Protein 3NOL (pdb70)

Foldseek 3Di:
DQWEKEKDFPDKAFAALQWFFQEWADDPQWIWTWTDGPQWIKIFTAHGRHRDTPAMDTDPSVWHWGYWEDDDQWIKTFTAAPQKIWIAGNPRRHTDDMGGHPDGFGAWYDDPAFIWTDGQWQKIFTAGVPNRYGPDIAGADEPRHGQGQWHHWYDDPQWIWTDRPPFQKIFTARPVHNYTRHIYHRPPVLVVQPDADPPGHDWHYWYADPVVGWIWTARGSRRIITTIDIDTDD

InterPro domains:
  IPR007788 Glutaminyl-peptide cyclotransferase [PF05096] (30-275)
  IPR007788 Glutaminyl-peptide cyclotransferase [PTHR31270] (22-277)
  IPR011044 Quinoprotein amine dehydrogenase, beta chain-like [SSF50969] (51-276)
  IPR015943 WD40/YVTN repeat-like-containing domain superfamily [G3DSA:2.130.10.10] (56-264)

Sequence (234 aa):
SIPIYDYQIVHSYPHDTKAFTEGFFYRNNGYFYESTTGLNGRSSIRKVDIESGKTLQQIELGKRYFGEGISDWKDKIVGLTWKNGLGFVWNIRNLRQVRSFNYDGEGWGLTHNDDQYLIMSDGTPVLRFLDPESLTPVRTITVTAHGEELPELNELEWVDGEIFANVWQTNKIVRIDPETGKVTGIIDLNGILAEAGPLPSPIDVLNGIAWDKEHHRLFVTGKLWPKVFEITLTQRV

Organism: Zymomonas mobilis subsp. mobilis (strain ATCC 10988 / DSM 424 / LMG 404 / NCIMB 8938 / NRRL B-806 / ZM1) (NCBI:txid555217)

Nearest PDB structures (foldseek):
  3nom-assembly2_B  TM=1.001E+00  e=1.064E-43  Zymomonas mobilis subsp. mobilis ATCC 10988
  3mbr-assembly1_X  TM=9.383E-01  e=1.437E-30  Xanthomonas campestris pv. campestris
  2faw-assembly2_B  TM=9.434E-01  e=1.453E-26  Carica papaya
  3nok-assembly2_B  TM=9.439E-01  e=4.317E-24  Myxococcus xanthus
  6l8a-assembly1_C  TM=4.677E-01  e=1.321E-06  Acidithiobacillus ferrooxidans

B-factor: mean 11.94, std 6.05, range [4.24, 44.8]

Secondary structure (DSSP, 8-state):
---EEEEEEEEEEE--TT-EEEEEEEETTEEEEEEEETTEEEEEEE-TTT--EEEEEE--TT--EEEEEEETTEEEEEESSSSEEEEEETTT--EEEEEE-SS----EEE-SS-EEE--SSSEEEEEPTTT-SEEEEEE-EETTEE---EEEEEEETTEEEEEETTSSEEEEE-TTT-BEEEEEE-TTGGGGS-SPPSS---EEEEEEETTTTEEEEEETT-SEEEEEEEEE--

Radius of gyration: 16.36 Å; Cα contacts (8 Å, |Δi|>4): 676; chains: 1; bounding box: 46×37×40 Å

Structure (mmCIF, N/CA/C/O backbone):
data_3NOL
#
_entry.id   3NOL
#
_cell.length_a   61.423
_cell.length_b   61.423
_cell.length_c   98.800
_cell.angle_alpha   90.000
_cell.angle_beta   90.000
_cell.angle_gamma   120.000
#
_symmetry.space_group_name_H-M   'P 31 2 1'
#
loop_
_entity.id
_entity.type
_entity.pdbx_description
1 polymer 'Glutamine cyclotransferase'
2 non-polymer 'CALCIUM ION'
3 non-polymer GLYCEROL
4 non-polymer 'SULFATE ION'
5 water water
#
loop_
_atom_site.group_PDB
_atom_site.id
_atom_site.type_symbol
_atom_site.label_atom_id
_atom_site.label_alt_id
_atom_site.label_comp_id
_atom_site.label_asym_id
_atom_site.label_entity_id
_atom_site.label_seq_id
_atom_site.pdbx_PDB_ins_code
_atom_site.Cartn_x
_atom_site.Cartn_y
_atom_site.Cartn_z
_atom_site.occupancy
_atom_site.B_iso_or_equiv
_atom_site.auth_seq_id
_atom_site.auth_comp_id
_atom_site.auth_asym_id
_atom_site.auth_atom_id
_atom_site.pdbx_PDB_model_num
ATOM 1 N N . SER A 1 25 ? 2.725 -0.327 18.105 1.00 24.95 25 SER A N 1
ATOM 2 C CA . SER A 1 25 ? 3.657 0.765 18.505 1.00 24.37 25 SER A CA 1
ATOM 3 C C . SER A 1 25 ? 4.930 0.821 17.650 1.00 22.73 25 SER A C 1
ATOM 4 O O . SER A 1 25 ? 5.481 1.914 17.452 1.00 23.43 25 SER A O 1
ATOM 7 N N . ILE A 1 26 ? 5.407 -0.334 17.171 1.00 20.11 26 ILE A N 1
ATOM 8 C CA . ILE A 1 26 ? 6.630 -0.371 16.352 1.00 16.89 26 ILE A CA 1
ATOM 9 C C . ILE A 1 26 ? 6.307 0.168 14.959 1.00 15.46 26 ILE A C 1
ATOM 10 O O . ILE A 1 26 ? 5.540 -0.467 14.216 1.00 14.56 26 ILE A O 1
ATOM 15 N N . PRO A 1 27 ? 6.893 1.332 14.595 1.00 14.81 27 PRO A N 1
ATOM 16 C CA . PRO A 1 27 ? 6.594 1.867 13.255 1.00 13.75 27 PRO A CA 1
ATOM 17 C C . PRO A 1 27 ? 7.070 0.956 12.128 1.00 13.31 27 PRO A C 1
ATOM 18 O O . PRO A 1 27 ? 8.116 0.311 12.241 1.00 11.28 27 PRO A O 1
ATOM 22 N N . ILE A 1 28 ? 6.284 0.923 11.056 1.00 12.36 28 ILE A N 1
ATOM 23 C CA . ILE A 1 28 ? 6.579 0.144 9.869 1.00 12.43 28 ILE A CA 1
ATOM 24 C C . ILE A 1 28 ? 7.012 1.153 8.799 1.00 12.10 28 ILE A C 1
ATOM 25 O O . ILE A 1 28 ? 6.409 2.232 8.679 1.00 11.51 28 ILE A O 1
ATOM 30 N N . TYR A 1 29 ? 8.041 0.793 8.032 1.00 10.90 29 TYR A N 1
ATOM 31 C CA . TYR A 1 29 ? 8.558 1.648 6.956 1.00 10.77 29 TYR A CA 1
ATOM 32 C C . TYR A 1 29 ? 8.335 0.981 5.609 1.00 10.97 29 TYR A C 1
ATOM 33 O O . TYR A 1 29 ? 8.663 -0.192 5.432 1.00 10.60 29 TYR A O 1
ATOM 42 N N . ASP A 1 30 ? 7.746 1.739 4.682 1.00 11.36 30 ASP A N 1
ATOM 43 C CA . ASP A 1 30 ? 7.634 1.323 3.303 1.00 12.02 30 ASP A CA 1
ATOM 44 C C . ASP A 1 30 ? 8.816 1.854 2.511 1.00 11.36 30 ASP A C 1
ATOM 45 O O . ASP A 1 30 ? 9.448 2.820 2.907 1.00 11.82 30 ASP A O 1
ATOM 50 N N . TYR A 1 31 ? 9.120 1.190 1.408 1.00 11.18 31 TYR A N 1
ATOM 51 C CA . TYR A 1 31 ? 10.262 1.572 0.599 1.00 11.26 31 TYR A CA 1
ATOM 52 C C . TYR A 1 31 ? 9.811 2.329 -0.667 1.00 11.18 31 TYR A C 1
ATOM 53 O O . TYR A 1 31 ? 8.665 2.158 -1.144 1.00 11.22 31 TYR A O 1
ATOM 62 N N . GLN A 1 32 ? 10.744 3.117 -1.211 1.00 10.67 32 GLN A N 1
ATOM 63 C CA . GLN A 1 32 ? 10.686 3.654 -2.574 1.00 10.91 32 GLN A CA 1
ATOM 64 C C . GLN A 1 32 ? 12.017 3.323 -3.260 1.00 10.38 32 GLN A C 1
ATOM 65 O O . GLN A 1 32 ? 13.098 3.600 -2.701 1.00 10.68 32 GLN A O 1
ATOM 71 N N . ILE A 1 33 ? 11.935 2.703 -4.430 1.00 9.99 33 ILE A N 1
ATOM 72 C CA . ILE A 1 33 ? 13.137 2.382 -5.214 1.00 10.09 33 ILE A CA 1
ATOM 73 C C . ILE A 1 33 ? 13.653 3.638 -5.895 1.00 10.02 33 ILE A C 1
ATOM 74 O O . ILE A 1 33 ? 12.919 4.274 -6.672 1.00 10.97 33 ILE A O 1
ATOM 79 N N . VAL A 1 34 ? 14.899 3.995 -5.599 1.00 9.53 34 VAL A N 1
ATOM 80 C CA . VAL A 1 34 ? 15.574 5.133 -6.242 1.00 10.23 34 VAL A CA 1
ATOM 81 C C . VAL A 1 34 ? 16.252 4.700 -7.548 1.00 10.55 34 VAL A C 1
ATOM 82 O O . VAL A 1 34 ? 16.127 5.377 -8.590 1.00 11.46 34 VAL A O 1
ATOM 86 N N . HIS A 1 35 ? 16.985 3.586 -7.466 1.00 10.18 35 HIS A N 1
ATOM 87 C CA . HIS A 1 35 ? 17.622 2.918 -8.599 1.00 11.11 35 HIS A CA 1
ATOM 88 C C . HIS A 1 35 ? 17.624 1.411 -8.370 1.00 10.86 35 HIS A C 1
ATOM 89 O O . HIS A 1 35 ? 17.607 0.956 -7.218 1.00 10.12 35 HIS A O 1
ATOM 96 N N . SER A 1 36 ? 17.647 0.650 -9.467 1.00 10.94 36 SER A N 1
ATOM 97 C CA . SER A 1 36 ? 17.906 -0.791 -9.422 1.00 11.87 36 SER A CA 1
ATOM 98 C C . SER A 1 36 ? 19.196 -1.020 -10.185 1.00 11.76 36 SER A C 1
ATOM 99 O O . SER A 1 36 ? 19.371 -0.479 -11.286 1.00 12.56 36 SER A O 1
ATOM 102 N N . TYR A 1 37 ? 20.095 -1.803 -9.599 1.00 9.71 37 TYR A N 1
ATOM 103 C CA . TYR A 1 37 ? 21.362 -2.157 -10.226 1.00 9.29 37 TYR A CA 1
ATOM 104 C C . TYR A 1 37 ? 21.436 -3.669 -10.430 1.00 8.81 37 TYR A C 1
ATOM 105 O O . TYR A 1 37 ? 20.848 -4.413 -9.650 1.00 7.58 37 TYR A O 1
ATOM 114 N N . PRO A 1 38 ? 22.138 -4.131 -11.485 1.00 8.84 38 PRO A N 1
ATOM 115 C CA . PRO A 1 38 ? 22.208 -5.577 -11.711 1.00 8.70 38 PRO A CA 1
ATOM 116 C C . PRO A 1 38 ? 22.861 -6.329 -10.541 1.00 8.66 38 PRO A C 1
ATOM 117 O O . PRO A 1 38 ? 23.878 -5.872 -9.977 1.00 8.11 38 PRO A O 1
ATOM 121 N N . HIS A 1 39 ? 22.264 -7.458 -10.164 1.00 8.45 39 HIS A N 1
ATOM 122 C CA . HIS A 1 39 ? 22.906 -8.387 -9.223 1.00 7.48 39 HIS A CA 1
ATOM 123 C C . HIS A 1 39 ? 22.999 -9.774 -9.854 1.00 8.37 39 HIS A C 1
ATOM 124 O O . HIS A 1 39 ? 22.146 -10.170 -10.674 1.00 7.13 39 HIS A O 1
ATOM 131 N N . ASP A 1 40 ? 24.062 -10.485 -9.497 1.00 8.59 40 ASP A N 1
ATOM 132 C CA . ASP A 1 40 ? 24.360 -11.808 -10.052 1.00 8.31 40 ASP A CA 1
ATOM 133 C C . ASP A 1 40 ? 23.281 -12.796 -9.590 1.00 8.56 40 ASP A C 1
ATOM 134 O O . ASP A 1 40 ? 23.118 -13.045 -8.388 1.00 7.87 40 ASP A O 1
ATOM 139 N N . THR A 1 41 ? 22.551 -13.369 -10.549 1.00 8.04 41 THR A N 1
ATOM 140 C CA . THR A 1 41 ? 21.446 -14.289 -10.200 1.00 8.33 41 THR A CA 1
ATOM 141 C C . THR A 1 41 ? 21.938 -15.662 -9.748 1.00 8.98 41 THR A C 1
ATOM 142 O O . THR A 1 41 ? 21.137 -16.511 -9.366 1.00 9.44 41 THR A O 1
ATOM 146 N N . LYS A 1 42 ? 23.250 -15.884 -9.790 1.00 9.50 42 LYS A N 1
ATOM 147 C CA . LYS A 1 42 ? 23.839 -17.102 -9.261 1.00 10.71 42 LYS A CA 1
ATOM 148 C C . LYS A 1 42 ? 24.488 -16.879 -7.883 1.00 10.47 42 LYS A C 1
ATOM 149 O O . LYS A 1 42 ? 25.036 -17.808 -7.284 1.00 11.67 42 LYS A O 1
ATOM 155 N N . ALA A 1 43 ? 24.402 -15.649 -7.375 1.00 9.18 43 ALA A N 1
ATOM 156 C CA . ALA A 1 43 ? 25.098 -15.265 -6.153 1.00 8.72 43 ALA A CA 1
ATOM 157 C C . ALA A 1 43 ? 24.193 -15.427 -4.940 1.00 8.13 43 ALA A C 1
ATOM 158 O O . ALA A 1 43 ? 23.266 -14.611 -4.740 1.00 8.17 43 ALA A O 1
ATOM 160 N N . PHE A 1 44 ? 24.502 -16.437 -4.123 1.00 7.30 44 PHE A N 1
ATOM 161 C CA . PHE A 1 44 ? 23.848 -16.620 -2.812 1.00 7.40 44 PHE A CA 1
ATOM 162 C C . PHE A 1 44 ? 24.450 -15.664 -1.781 1.00 7.40 44 PHE A C 1
ATOM 163 O O . PHE A 1 44 ? 25.392 -16.019 -1.053 1.00 7.73 44 PHE A O 1
ATOM 171 N N . THR A 1 45 ? 23.927 -14.451 -1.735 1.00 6.95 45 THR A N 1
ATOM 172 C CA . THR A 1 45 ? 24.486 -13.415 -0.869 1.00 7.13 45 THR A CA 1
ATOM 173 C C . THR A 1 45 ? 24.474 -13.802 0.613 1.00 6.97 45 THR A C 1
ATOM 174 O O . THR A 1 45 ? 23.393 -14.099 1.164 1.00 6.89 45 THR A O 1
ATOM 178 N N . GLU A 1 46 ? 25.657 -13.805 1.255 1.00 6.07 46 GLU A N 1
ATOM 179 C CA . GLU A 1 46 ? 25.776 -14.098 2.703 1.00 6.93 46 GLU A CA 1
ATOM 180 C C . GLU A 1 46 ? 26.415 -12.962 3.546 1.00 6.47 46 GLU A C 1
ATOM 181 O O . GLU A 1 46 ? 26.451 -13.016 4.791 1.00 6.87 46 GLU A O 1
ATOM 187 N N . GLY A 1 47 ? 26.937 -11.961 2.850 1.00 6.09 47 GLY A N 1
ATOM 188 C CA . GLY A 1 47 ? 27.592 -10.814 3.481 1.00 5.74 47 GLY A CA 1
ATOM 189 C C . GLY A 1 47 ? 27.661 -9.733 2.423 1.00 6.21 47 GLY A C 1
ATOM 190 O O . GLY A 1 47 ? 27.837 -10.031 1.232 1.00 6.42 47 GLY A O 1
ATOM 191 N N . PHE A 1 48 ? 27.445 -8.490 2.831 1.00 5.91 48 PHE A N 1
ATOM 192 C CA . PHE A 1 48 ? 27.283 -7.412 1.848 1.00 5.25 48 PHE A CA 1
ATOM 193 C C . PHE A 1 48 ? 27.513 -6.077 2.520 1.00 6.00 48 PHE A C 1
ATOM 194 O O . PHE A 1 48 ? 26.877 -5.757 3.510 1.00 4.47 48 PHE A O 1
ATOM 202 N N . PHE A 1 49 ? 28.457 -5.303 2.004 1.00 5.43 49 PHE A N 1
ATOM 203 C CA . PHE A 1 49 ? 28.631 -3.945 2.518 1.00 5.84 49 PHE A CA 1
ATOM 204 C C . PHE A 1 49 ? 29.143 -3.025 1.414 1.00 6.58 49 PHE A C 1
ATOM 205 O O . PHE A 1 49 ? 29.584 -3.496 0.364 1.00 6.33 49 PHE A O 1
ATOM 213 N N . TYR A 1 50 ? 29.070 -1.725 1.680 1.00 5.68 50 TYR A N 1
ATOM 214 C CA . TYR A 1 50 ? 29.568 -0.715 0.773 1.00 6.81 50 TYR A CA 1
ATOM 215 C C . TYR A 1 50 ? 30.823 -0.108 1.385 1.00 6.67 50 TYR A C 1
ATOM 216 O O . TYR A 1 50 ? 30.881 0.199 2.582 1.00 6.98 50 TYR A O 1
ATOM 225 N N . ARG A 1 51 ? 31.855 0.049 0.574 1.00 7.34 51 ARG A N 1
ATOM 226 C CA . ARG A 1 51 ? 33.070 0.718 1.046 1.00 9.18 51 ARG A CA 1
ATOM 227 C C . ARG A 1 51 ? 33.795 1.296 -0.139 1.00 9.21 51 ARG A C 1
ATOM 228 O O . ARG A 1 51 ? 33.867 0.648 -1.207 1.00 8.74 51 ARG A O 1
ATOM 236 N N A ASN A 1 52 ? 34.316 2.514 0.048 0.50 9.49 52 ASN A N 1
ATOM 237 N N B ASN A 1 52 ? 34.305 2.525 0.018 0.50 9.54 52 ASN A N 1
ATOM 238 C CA A ASN A 1 52 ? 35.127 3.201 -0.962 0.50 9.54 52 ASN A CA 1
ATOM 239 C CA B ASN A 1 52 ? 35.172 3.157 -0.994 0.50 9.59 52 ASN A CA 1
ATOM 240 C C A ASN A 1 52 ? 34.514 3.172 -2.372 0.50 9.41 52 ASN A C 1
ATOM 241 C C B ASN A 1 52 ? 34.527 3.274 -2.389 0.50 9.52 52 ASN A C 1
ATOM 242 O O A ASN A 1 52 ? 35.206 2.931 -3.376 0.50 9.24 52 ASN A O 1
ATOM 243 O O B ASN A 1 52 ? 35.220 3.242 -3.418 0.50 9.34 52 ASN A O 1
ATOM 252 N N . GLY A 1 53 ? 33.203 3.411 -2.424 1.00 8.90 53 GLY A N 1
ATOM 253 C CA . GLY A 1 53 ? 32.486 3.511 -3.690 1.00 9.14 53 GLY A CA 1
ATOM 254 C C . GLY A 1 53 ? 32.056 2.202 -4.325 1.00 9.09 53 GLY A C 1
ATOM 255 O O . GLY A 1 53 ? 31.368 2.217 -5.356 1.00 9.98 53 GLY A O 1
ATOM 256 N N . TYR A 1 54 ? 32.424 1.078 -3.705 1.00 8.47 54 TYR A N 1
ATOM 257 C CA . TYR A 1 54 ? 32.112 -0.247 -4.243 1.00 8.01 54 TYR A CA 1
ATOM 258 C C . TYR A 1 54 ? 31.309 -1.120 -3.283 1.00 7.37 54 TYR A C 1
ATOM 259 O O . TYR A 1 54 ? 31.264 -0.844 -2.085 1.00 6.70 54 TYR A O 1
ATOM 268 N N . PHE A 1 55 ? 30.677 -2.166 -3.821 1.00 6.75 55 PHE A N 1
ATOM 269 C CA . PHE A 1 55 ? 30.119 -3.221 -2.972 1.00 6.24 55 PHE A CA 1
ATOM 270 C C . PHE A 1 55 ? 31.198 -4.260 -2.684 1.00 7.28 55 PHE A C 1
ATOM 271 O O . PHE A 1 55 ? 32.022 -4.583 -3.571 1.00 7.42 55 PHE A O 1
ATOM 279 N N . TYR A 1 56 ? 31.162 -4.815 -1.481 1.00 6.62 56 TYR A N 1
ATOM 280 C CA . TYR A 1 56 ? 31.921 -6.040 -1.177 1.00 6.81 56 TYR A CA 1
ATOM 281 C C . TYR A 1 56 ? 30.900 -7.095 -0.783 1.00 7.25 56 TYR A C 1
ATOM 282 O O . TYR A 1 56 ? 30.009 -6.828 0.026 1.00 6.61 56 TYR A O 1
ATOM 291 N N . GLU A 1 57 ? 31.011 -8.258 -1.401 1.00 6.46 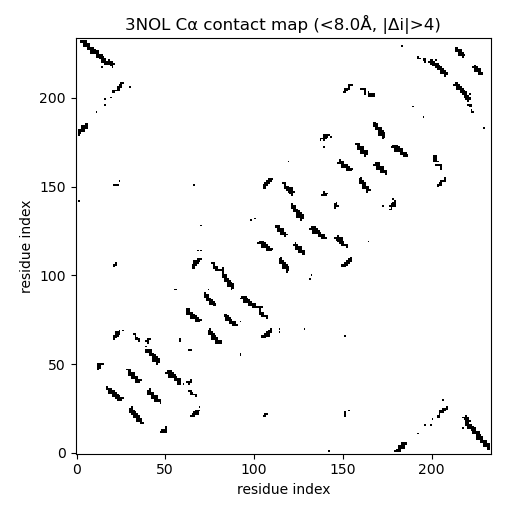57 GLU A N 1
ATOM 292 C CA . GLU A 1 57 ? 30.027 -9.308 -1.218 1.00 6.75 57 GLU A CA 1
ATOM 293 C C . GLU A 1 57 ? 30.690 -10.650 -0.940 1.00 6.77 57 GLU A C 1
ATOM 294 O O . GLU A 1 57 ? 31.674 -11.016 -1.594 1.00 7.54 57 GLU A O 1
ATOM 300 N N . SER A 1 58 ? 30.150 -11.342 0.061 1.00 6.85 58 SER A N 1
ATOM 301 C CA . SER A 1 58 ? 30.480 -12.721 0.355 1.00 6.85 58 SER A CA 1
ATOM 302 C C . SER A 1 58 ? 29.348 -13.527 -0.261 1.00 7.39 58 SER A C 1
ATOM 303 O O . SER A 1 58 ? 28.171 -13.339 0.108 1.00 7.44 58 SER A O 1
ATOM 306 N N A THR A 1 59 ? 29.709 -14.409 -1.195 0.50 7.66 59 THR A N 1
ATOM 307 N N B THR A 1 59 ? 29.667 -14.435 -1.164 0.50 7.36 59 THR A N 1
ATOM 308 C CA A THR A 1 59 ? 28.740 -15.180 -2.001 0.50 8.39 59 THR A CA 1
ATOM 309 C CA B THR A 1 59 ? 28.592 -15.155 -1.838 0.50 7.74 59 THR A CA 1
ATOM 310 C C A THR A 1 59 ? 29.016 -16.664 -1.999 0.50 8.83 59 THR A C 1
ATOM 311 C C B THR A 1 59 ? 28.938 -16.593 -2.139 0.50 8.31 59 THR A C 1
ATOM 312 O O A THR A 1 59 ? 30.175 -17.096 -2.079 0.50 8.89 59 THR A O 1
ATOM 313 O O B THR A 1 59 ? 30.067 -16.918 -2.531 0.50 7.86 59 THR A O 1
ATOM 320 N N . GLY A 1 60 ? 27.942 -17.443 -1.923 1.00 9.05 60 GLY A N 1
ATOM 321 C CA . GLY A 1 60 ? 28.013 -18.853 -2.234 1.00 10.70 60 GLY A CA 1
ATOM 322 C C . GLY A 1 60 ? 27.790 -18.868 -3.737 1.00 12.11 60 GLY A C 1
ATOM 323 O O . GLY A 1 60 ? 26.996 -18.054 -4.303 1.00 13.06 60 GLY A O 1
ATOM 324 N N . LEU A 1 61 ? 28.574 -19.700 -4.406 1.00 12.19 61 LEU A N 1
ATOM 325 C CA . LEU A 1 61 ? 28.504 -19.826 -5.854 1.00 12.24 61 LEU A CA 1
ATOM 326 C C . LEU A 1 61 ? 28.613 -21.298 -6.112 1.00 12.64 61 LEU A C 1
ATOM 327 O O . LEU A 1 61 ? 29.696 -21.879 -5.915 1.00 12.88 61 LEU A O 1
ATOM 332 N N . ASN A 1 62 ? 27.489 -21.915 -6.474 1.00 12.65 62 ASN A N 1
ATOM 333 C CA . ASN A 1 62 ? 27.476 -23.349 -6.862 1.00 13.38 62 ASN A CA 1
ATOM 334 C C . ASN A 1 62 ? 28.405 -24.269 -6.016 1.00 13.53 62 ASN A C 1
ATOM 335 O O . ASN A 1 62 ? 29.313 -24.959 -6.566 1.00 13.19 62 ASN A O 1
ATOM 340 N N . GLY A 1 63 ? 28.202 -24.251 -4.694 1.00 12.76 63 GLY A N 1
ATOM 341 C CA . GLY A 1 63 ? 28.904 -25.174 -3.762 1.00 14.21 63 GLY A CA 1
ATOM 342 C C . GLY A 1 63 ? 30.172 -24.658 -3.095 1.00 14.07 63 GLY A C 1
ATOM 343 O O . GLY A 1 63 ? 30.677 -25.273 -2.142 1.00 15.32 63 GLY A O 1
ATOM 344 N N . ARG A 1 64 ? 30.703 -23.540 -3.601 1.00 12.69 64 ARG A N 1
ATOM 345 C CA . ARG A 1 64 ? 31.947 -22.951 -3.086 1.00 12.28 64 ARG A CA 1
ATOM 346 C C . ARG A 1 64 ? 31.651 -21.517 -2.679 1.00 11.47 64 ARG A C 1
ATOM 347 O O . ARG A 1 64 ? 30.564 -21.011 -2.957 1.00 12.40 64 ARG A O 1
ATOM 355 N N . SER A 1 65 ? 32.593 -20.874 -2.006 1.00 11.18 65 SER A N 1
ATOM 356 C CA . SER A 1 65 ? 32.343 -19.537 -1.462 1.00 10.84 65 SER A CA 1
ATOM 357 C C . SER A 1 65 ? 33.437 -18.537 -1.880 1.00 9.79 65 SER A C 1
ATOM 358 O O . SER A 1 65 ? 34.632 -18.876 -1.934 1.00 9.17 65 SER A O 1
ATOM 361 N N . SER A 1 66 ? 33.014 -17.315 -2.187 1.00 9.30 66 SER A N 1
ATOM 362 C CA . SER A 1 66 ? 33.933 -16.276 -2.650 1.00 8.59 66 SER A CA 1
ATOM 363 C C . SER A 1 66 ? 33.676 -14.928 -1.965 1.00 8.80 66 SER A C 1
ATOM 364 O O . SER A 1 66 ? 32.558 -14.656 -1.514 1.00 7.64 66 SER A O 1
ATOM 367 N N . ILE A 1 67 ? 34.719 -14.091 -1.931 1.00 8.28 67 ILE A N 1
ATOM 368 C CA . ILE A 1 67 ? 34.584 -12.695 -1.512 1.00 8.46 67 ILE A CA 1
ATOM 369 C C . ILE A 1 67 ? 34.895 -11.880 -2.771 1.00 8.30 67 ILE A C 1
ATOM 370 O O . ILE A 1 67 ? 35.912 -12.120 -3.420 1.00 7.20 67 ILE A O 1
ATOM 375 N N . ARG A 1 68 ? 34.006 -10.960 -3.131 1.00 7.26 68 ARG A N 1
ATOM 376 C CA . ARG A 1 68 ? 34.213 -10.159 -4.343 1.00 8.09 68 ARG A CA 1
ATOM 377 C C . ARG A 1 68 ? 34.042 -8.668 -4.117 1.00 7.92 68 ARG A C 1
ATOM 378 O O . ARG A 1 68 ? 33.206 -8.253 -3.311 1.00 6.60 68 ARG A O 1
ATOM 386 N N . LYS A 1 69 ? 34.838 -7.885 -4.849 1.00 7.45 69 LYS A N 1
ATOM 387 C CA . LYS A 1 69 ? 34.634 -6.442 -4.973 1.00 6.78 69 LYS A CA 1
ATO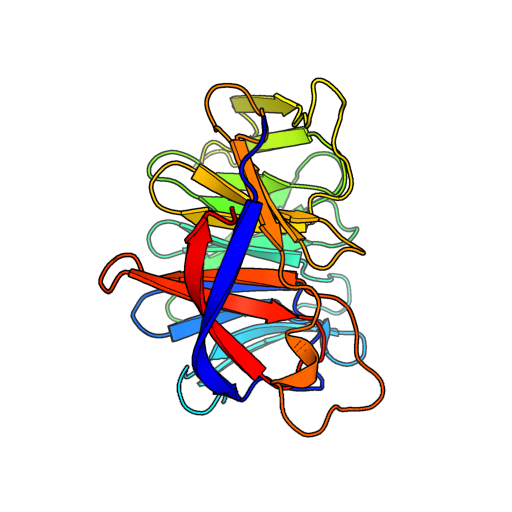M 388 C C . LYS A 1 69 ? 33.841 -6.201 -6.256 1.00 7.46 69 LYS A C 1
ATOM 389 O O . LYS A 1 69 ? 34.251 -6.655 -7.322 1.00 7.23 69 LYS A O 1
ATOM 395 N N . VAL A 1 70 ? 32.729 -5.475 -6.144 1.00 7.52 70 VAL A N 1
ATOM 396 C CA . VAL A 1 70 ? 31.749 -5.371 -7.224 1.00 8.34 70 VAL A CA 1
ATOM 397 C C . VAL A 1 70 ? 31.428 -3.903 -7.574 1.00 8.73 70 VAL A C 1
ATOM 398 O O . VAL A 1 70 ? 31.135 -3.077 -6.684 1.00 7.79 70 VAL A O 1
ATOM 402 N N . ASP A 1 71 ? 31.513 -3.600 -8.873 1.00 9.52 71 ASP A N 1
ATOM 403 C CA . ASP A 1 71 ? 31.079 -2.312 -9.431 1.00 10.30 71 ASP A CA 1
ATOM 404 C C . ASP A 1 71 ? 29.575 -2.167 -9.246 1.00 9.37 71 ASP A C 1
ATOM 405 O O . ASP A 1 71 ? 28.815 -3.053 -9.664 1.00 9.50 71 ASP A O 1
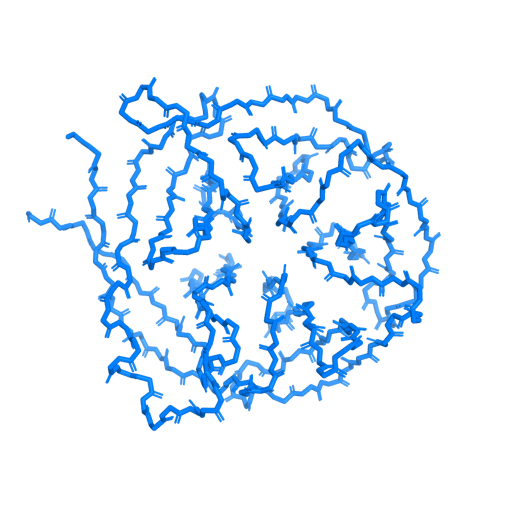ATOM 410 N N . ILE A 1 72 ? 29.151 -1.079 -8.605 1.00 9.12 72 ILE A N 1
ATOM 411 C CA . ILE A 1 72 ? 27.730 -0.886 -8.276 1.00 10.17 72 ILE A CA 1
ATOM 412 C C . ILE A 1 72 ? 26.854 -0.857 -9.528 1.00 10.90 72 ILE A C 1
ATOM 413 O O . ILE A 1 72 ? 25.857 -1.582 -9.621 1.00 11.05 72 ILE A O 1
ATOM 418 N N . GLU A 1 73 ? 27.232 0.000 -10.481 1.00 11.24 73 GLU A N 1
ATOM 419 C CA . GLU A 1 73 ? 26.400 0.264 -11.668 1.00 12.46 73 GLU A CA 1
ATOM 420 C C . GLU A 1 73 ? 26.187 -0.948 -12.574 1.00 12.00 73 GLU A C 1
ATOM 421 O O . GLU A 1 73 ? 25.110 -1.106 -13.157 1.00 12.14 73 GLU A O 1
ATOM 427 N N . SER A 1 74 ? 27.211 -1.797 -12.689 1.00 11.86 74 SER A N 1
ATOM 428 C CA . SER A 1 74 ? 27.187 -2.920 -13.630 1.00 12.09 74 SER A CA 1
ATOM 429 C C . SER A 1 74 ? 26.976 -4.266 -12.935 1.00 11.72 74 SER A C 1
ATOM 430 O O . SER A 1 74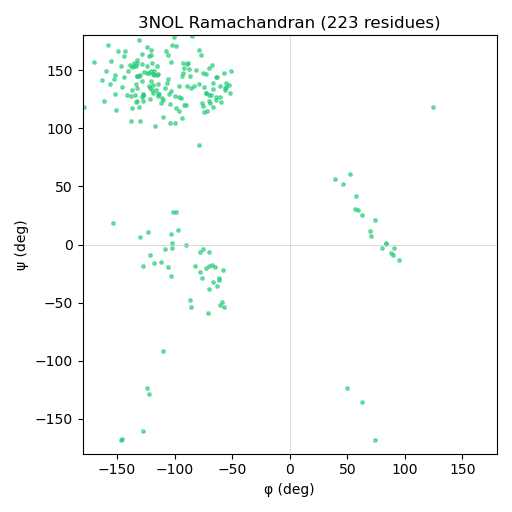 ? 26.606 -5.249 -13.582 1.00 11.77 74 SER A O 1
ATOM 433 N N . GLY A 1 75 ? 27.239 -4.308 -11.623 1.00 10.77 75 GLY A N 1
ATOM 434 C CA . GLY A 1 75 ? 27.226 -5.554 -10.857 1.00 10.58 75 GLY A CA 1
ATOM 435 C C . GLY A 1 75 ? 28.371 -6.517 -11.186 1.00 9.58 75 GLY A C 1
ATOM 436 O O . GLY A 1 75 ? 28.337 -7.680 -10.780 1.00 9.33 75 GLY A O 1
ATOM 437 N N . LYS A 1 76 ? 29.369 -6.044 -11.925 1.00 10.14 76 LYS A N 1
ATOM 438 C CA . LYS A 1 76 ? 30.484 -6.908 -12.332 1.00 10.35 76 LYS A CA 1
ATOM 439 C C . LYS A 1 76 ? 31.576 -6.929 -11.276 1.00 10.17 76 LYS A C 1
ATOM 440 O O . LYS A 1 76 ? 31.784 -5.945 -10.575 1.00 9.23 76 LYS A O 1
ATOM 446 N N . THR A 1 77 ? 32.288 -8.051 -11.212 1.00 10.39 77 THR A N 1
ATOM 447 C CA . THR A 1 77 ? 33.357 -8.258 -10.245 1.00 11.01 77 THR A CA 1
ATOM 448 C C . THR A 1 77 ? 34.675 -7.627 -10.750 1.00 11.59 77 THR A C 1
ATOM 449 O O . THR A 1 77 ? 35.012 -7.723 -11.943 1.00 13.00 77 THR A O 1
ATOM 453 N N . LEU A 1 78 ? 35.379 -6.950 -9.850 1.00 10.49 78 LEU A N 1
ATOM 454 C CA . LEU A 1 78 ? 36.699 -6.361 -10.160 1.00 10.28 78 LEU A CA 1
ATOM 455 C C . LEU A 1 78 ? 37.836 -7.205 -9.568 1.00 9.11 78 LEU A C 1
ATOM 456 O O . LEU A 1 78 ? 38.955 -7.238 -10.108 1.00 8.69 78 LEU A O 1
ATOM 461 N N . GLN A 1 79 ? 37.519 -7.911 -8.480 1.00 7.98 79 GLN A N 1
ATOM 462 C CA . GLN A 1 79 ? 38.501 -8.638 -7.673 1.00 7.93 79 GLN A CA 1
ATOM 463 C C . GLN A 1 79 ? 37.756 -9.735 -6.938 1.00 7.33 79 GLN A C 1
ATOM 464 O O . GLN A 1 79 ? 36.661 -9.500 -6.454 1.00 7.07 79 GLN A O 1
ATOM 470 N N . GLN A 1 80 ? 38.321 -10.939 -6.866 1.00 7.47 80 GLN A N 1
ATOM 471 C CA . GLN A 1 80 ? 37.619 -12.010 -6.159 1.00 7.55 80 GLN A CA 1
ATOM 472 C C . GLN A 1 80 ? 38.615 -13.006 -5.607 1.00 8.21 80 GLN A C 1
ATOM 473 O O . GLN A 1 80 ? 39.614 -13.289 -6.273 1.00 7.22 80 GLN A O 1
ATOM 479 N N . ILE A 1 81 ? 38.330 -13.520 -4.408 1.00 6.97 81 ILE A N 1
ATOM 480 C CA . ILE A 1 81 ? 39.029 -14.705 -3.868 1.00 8.12 81 ILE A CA 1
ATOM 481 C C . ILE A 1 81 ? 38.013 -15.813 -3.643 1.00 8.74 81 ILE A C 1
ATOM 482 O O . ILE A 1 81 ? 36.842 -15.535 -3.345 1.00 8.26 81 ILE A O 1
ATOM 487 N N . GLU A 1 82 ? 38.452 -17.052 -3.837 1.00 8.28 82 GLU A N 1
ATOM 488 C CA . GLU A 1 82 ? 37.634 -18.208 -3.585 1.00 9.21 82 GLU A CA 1
ATOM 489 C C . GLU A 1 82 ? 38.211 -18.902 -2.351 1.00 9.10 82 GLU A C 1
ATOM 490 O O . GLU A 1 82 ? 39.398 -19.261 -2.319 1.00 8.75 82 GLU A O 1
ATOM 496 N N . LEU A 1 83 ? 37.376 -19.095 -1.337 1.00 10.04 83 LEU A N 1
ATOM 497 C CA . LEU A 1 83 ? 37.823 -19.734 -0.107 1.00 10.86 83 LEU A CA 1
ATOM 498 C C . LEU A 1 83 ? 38.107 -21.214 -0.337 1.00 11.58 83 LEU A C 1
ATOM 499 O O . LEU A 1 83 ? 37.509 -21.831 -1.218 1.00 11.28 83 LEU A O 1
ATOM 504 N N . GLY A 1 84 ? 39.023 -21.764 0.455 1.00 12.62 84 GLY A N 1
ATOM 505 C CA . GLY A 1 84 ? 39.294 -23.210 0.410 1.00 13.99 84 GLY A CA 1
ATOM 506 C C . GLY A 1 84 ? 38.026 -24.046 0.533 1.00 14.89 84 GLY A C 1
ATOM 507 O O . GLY A 1 84 ? 37.056 -23.652 1.187 1.00 14.85 84 GLY A O 1
ATOM 508 N N . LYS A 1 85 ? 38.028 -25.213 -0.098 1.00 16.00 85 LYS A N 1
ATOM 509 C CA . LYS A 1 85 ? 36.856 -26.085 -0.102 1.00 17.52 85 LYS A CA 1
ATOM 510 C C . LYS A 1 85 ? 36.372 -26.491 1.310 1.00 17.42 85 LYS A C 1
ATOM 511 O O . LYS A 1 85 ? 35.210 -26.833 1.482 1.00 18.00 85 LYS A O 1
ATOM 517 N N . ARG A 1 86 ? 37.258 -26.413 2.305 1.00 17.73 86 ARG A N 1
ATOM 518 C CA . ARG A 1 86 ? 36.919 -26.734 3.714 1.00 18.48 86 ARG A CA 1
ATOM 519 C C . ARG A 1 86 ? 36.037 -25.682 4.393 1.00 17.82 86 ARG A C 1
ATOM 520 O O . ARG A 1 86 ? 35.383 -25.975 5.395 1.00 18.11 86 ARG A O 1
ATOM 528 N N . TYR A 1 87 ? 36.033 -24.471 3.834 1.00 17.21 87 TYR A N 1
ATOM 529 C CA . TYR A 1 87 ? 35.380 -23.314 4.444 1.00 16.61 87 TYR A CA 1
ATOM 530 C C . TYR A 1 87 ? 34.223 -22.834 3.602 1.00 16.16 87 TYR A C 1
ATOM 531 O O . TYR A 1 87 ? 34.243 -22.942 2.376 1.00 16.83 87 TYR A O 1
ATOM 540 N N . PHE A 1 88 ? 33.195 -22.323 4.268 1.00 14.50 88 PHE A N 1
ATOM 541 C CA . PHE A 1 88 ? 32.132 -21.670 3.546 1.00 13.30 88 PHE A CA 1
ATOM 542 C C . PHE A 1 88 ? 31.849 -20.329 4.198 1.00 12.36 88 PHE A C 1
ATOM 543 O O . PHE A 1 88 ? 31.466 -20.288 5.367 1.00 12.54 88 PHE A O 1
ATOM 551 N N . GLY A 1 89 ? 32.034 -19.253 3.450 1.00 10.94 89 GLY A N 1
ATOM 552 C CA . GLY A 1 89 ? 31.965 -17.909 4.015 1.00 9.87 89 GLY A CA 1
ATOM 553 C C . GLY A 1 89 ? 30.543 -17.454 4.310 1.00 9.17 89 GLY A C 1
ATOM 554 O O . GLY A 1 89 ? 29.598 -17.823 3.594 1.00 9.46 89 GLY A O 1
ATOM 555 N N . GLU A 1 90 ? 30.404 -16.647 5.366 1.00 7.69 90 GLU A N 1
ATOM 556 C CA . GLU A 1 90 ? 29.138 -15.973 5.683 1.00 7.75 90 GLU A CA 1
ATOM 557 C C . GLU A 1 90 ? 29.356 -14.458 5.737 1.00 7.14 90 GLU A C 1
ATOM 558 O O . GLU A 1 90 ? 29.904 -13.902 4.786 1.00 7.33 90 GLU A O 1
ATOM 564 N N . GLY A 1 91 ? 28.929 -13.795 6.808 1.00 5.76 91 GLY A N 1
ATOM 565 C CA . GLY A 1 91 ? 29.029 -12.325 6.869 1.00 5.67 91 GLY A CA 1
ATOM 566 C C . GLY A 1 91 ? 30.421 -11.767 6.701 1.00 5.37 91 GLY A C 1
ATOM 567 O O . GLY A 1 91 ? 31.406 -12.415 7.063 1.00 6.15 91 GLY A O 1
ATOM 568 N N . ILE A 1 92 ? 30.501 -10.584 6.093 1.00 5.16 92 ILE A N 1
ATOM 569 C CA . ILE A 1 92 ? 31.768 -9.865 6.026 1.00 5.84 92 ILE A CA 1
ATOM 570 C C . ILE A 1 92 ? 31.532 -8.408 6.413 1.00 5.46 92 ILE A C 1
ATOM 571 O O . ILE A 1 92 ? 30.436 -7.861 6.224 1.00 5.16 92 ILE A O 1
ATOM 576 N N . SER A 1 93 ? 32.582 -7.782 6.929 1.00 7.14 93 SER A N 1
ATOM 577 C CA . SER A 1 93 ? 32.544 -6.360 7.260 1.00 6.82 93 SER A CA 1
ATOM 578 C C . SER A 1 93 ? 33.950 -5.817 7.133 1.00 7.23 93 SER A C 1
ATOM 579 O O . SER A 1 93 ? 34.936 -6.535 7.409 1.00 7.60 93 SER A O 1
ATOM 582 N N . ASP A 1 94 ? 34.041 -4.564 6.702 1.00 6.96 94 ASP A N 1
ATOM 583 C CA . ASP A 1 94 ? 35.313 -3.835 6.801 1.00 7.70 94 ASP A CA 1
ATOM 584 C C . ASP A 1 94 ? 35.650 -3.586 8.279 1.00 7.98 94 ASP A C 1
ATOM 585 O O . ASP A 1 94 ? 34.767 -3.537 9.162 1.00 7.47 94 ASP A O 1
ATOM 590 N N . TRP A 1 95 ? 36.945 -3.434 8.530 1.00 7.97 95 TRP A N 1
ATOM 591 C CA . TRP A 1 95 ? 37.418 -2.862 9.781 1.00 8.23 95 TRP A CA 1
ATOM 592 C C . TRP A 1 95 ? 38.744 -2.184 9.454 1.00 8.43 95 TRP A C 1
ATOM 593 O O . TRP A 1 95 ? 39.692 -2.843 9.023 1.00 8.16 95 TRP A O 1
ATOM 604 N N . LYS A 1 96 ? 38.783 -0.860 9.609 1.00 8.51 96 LYS A N 1
ATOM 605 C CA . LYS A 1 96 ? 39.957 -0.095 9.185 1.00 9.86 96 LYS A CA 1
ATOM 606 C C . LYS A 1 96 ? 40.312 -0.509 7.747 1.00 9.12 96 LYS A C 1
ATOM 607 O O . LYS A 1 96 ? 39.451 -0.440 6.863 1.00 9.05 96 LYS A O 1
ATOM 613 N N . ASP A 1 97 ? 41.540 -0.963 7.512 1.00 9.29 97 ASP A N 1
ATOM 614 C CA . ASP A 1 97 ? 41.953 -1.336 6.147 1.00 10.40 97 ASP A CA 1
ATOM 615 C C . ASP A 1 97 ? 41.923 -2.859 5.957 1.00 9.66 97 ASP A C 1
ATOM 616 O O . ASP A 1 97 ? 42.649 -3.431 5.133 1.00 10.35 97 ASP A O 1
ATOM 621 N N . LYS A 1 98 ? 41.045 -3.506 6.723 1.00 9.34 98 LYS A N 1
ATOM 622 C CA . LYS A 1 98 ? 40.857 -4.954 6.672 1.00 7.88 98 LYS A CA 1
ATOM 623 C C . LYS A 1 98 ? 39.422 -5.316 6.303 1.00 8.34 98 LYS A C 1
ATOM 624 O O . LYS A 1 98 ? 38.511 -4.488 6.418 1.00 7.04 98 LYS A O 1
ATOM 630 N N . ILE A 1 99 ? 39.236 -6.562 5.884 1.00 7.59 99 ILE A N 1
ATOM 631 C CA . ILE A 1 99 ? 37.899 -7.156 5.828 1.00 8.55 99 ILE A CA 1
ATOM 632 C C . ILE A 1 99 ? 37.942 -8.348 6.773 1.00 8.26 99 ILE A C 1
ATOM 633 O O . ILE A 1 99 ? 38.948 -9.095 6.815 1.00 8.21 99 ILE A O 1
ATOM 638 N N . VAL A 1 100 ? 36.878 -8.496 7.558 1.00 7.74 100 VAL A N 1
ATOM 639 C CA . VAL A 1 100 ? 36.730 -9.606 8.491 1.00 7.20 100 VAL A CA 1
ATOM 640 C C . VAL A 1 100 ? 35.540 -10.445 8.008 1.00 7.29 100 VAL A C 1
ATOM 641 O O . VAL A 1 100 ? 34.517 -9.898 7.550 1.00 6.34 100 VAL A O 1
ATOM 645 N N . GLY A 1 101 ? 35.694 -11.757 8.061 1.00 6.89 101 GLY A N 1
ATOM 646 C CA . GLY A 1 101 ? 34.687 -12.674 7.529 1.00 7.27 101 GLY A CA 1
ATOM 647 C C . GLY A 1 101 ? 34.376 -13.797 8.518 1.00 7.72 101 GLY A C 1
ATOM 648 O O . GLY A 1 101 ? 35.275 -14.280 9.230 1.00 7.16 101 GLY A O 1
ATOM 649 N N . LEU A 1 102 ? 33.105 -14.214 8.533 1.00 7.10 102 LEU A N 1
ATOM 650 C CA . LEU A 1 102 ? 32.629 -15.383 9.273 1.00 7.22 102 LEU A CA 1
ATOM 651 C C . LEU A 1 102 ? 32.502 -16.613 8.366 1.00 7.58 102 LEU A C 1
ATOM 652 O O . LEU A 1 102 ? 32.639 -16.511 7.143 1.00 7.00 102 LEU A O 1
ATOM 657 N N . THR A 1 103 ? 32.258 -17.773 8.973 1.00 7.94 103 THR A N 1
ATOM 658 C CA . THR A 1 103 ? 32.053 -19.019 8.199 1.00 9.01 103 THR A CA 1
ATOM 659 C C . THR A 1 103 ? 30.756 -19.715 8.624 1.00 10.20 103 THR A C 1
ATOM 660 O O . THR A 1 103 ? 30.207 -19.419 9.689 1.00 10.57 103 THR A O 1
ATOM 664 N N . TRP A 1 104 ? 30.306 -20.652 7.787 1.00 11.82 104 TRP A N 1
ATOM 665 C CA . TRP A 1 104 ? 29.013 -21.313 7.936 1.00 13.86 104 TRP A CA 1
ATOM 666 C C . TRP A 1 104 ? 29.015 -22.263 9.145 1.00 15.11 104 TRP A C 1
ATOM 667 O O . TRP A 1 104 ? 28.234 -22.085 10.077 1.00 16.41 104 TRP A O 1
ATOM 678 N N . LYS A 1 105 ? 29.925 -23.234 9.125 1.00 1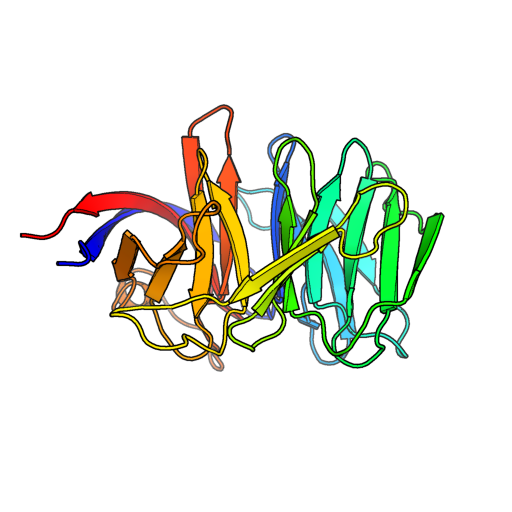5.90 105 LYS A N 1
ATOM 679 C CA . LYS A 1 105 ? 29.969 -24.285 10.141 1.00 16.74 105 LYS A CA 1
ATOM 680 C C . LYS A 1 105 ? 31.358 -24.508 10.768 1.00 16.63 105 LYS A C 1
ATOM 681 O O . LYS A 1 105 ? 31.538 -25.433 11.569 1.00 16.86 105 LYS A O 1
ATOM 687 N N . ASN A 1 106 ? 32.316 -23.656 10.421 1.00 15.46 106 ASN A N 1
ATOM 688 C CA . ASN A 1 106 ? 33.711 -23.840 10.827 1.00 15.55 106 ASN A CA 1
ATOM 689 C C . ASN A 1 106 ? 34.025 -23.335 12.245 1.00 15.08 106 ASN A C 1
ATOM 690 O O . ASN A 1 106 ? 35.060 -23.704 12.820 1.00 15.79 106 ASN A O 1
ATOM 695 N N . GLY A 1 107 ? 33.162 -22.472 12.794 1.00 14.33 107 GLY A N 1
ATOM 696 C CA . GLY A 1 107 ? 33.415 -21.838 14.091 1.00 13.72 107 GLY A CA 1
ATOM 697 C C . GLY A 1 107 ? 34.667 -20.964 14.053 1.00 13.48 107 GLY A C 1
ATOM 698 O O . GLY A 1 107 ? 35.339 -20.740 15.068 1.00 13.37 107 GLY A O 1
ATOM 699 N N . LEU A 1 108 ? 34.988 -20.490 12.859 1.00 12.68 108 LEU A N 1
ATOM 700 C CA . LEU A 1 108 ? 36.111 -19.588 12.735 1.00 12.85 108 LEU A CA 1
ATOM 701 C C . LEU A 1 108 ? 35.866 -18.533 11.686 1.00 11.79 108 LEU A C 1
ATOM 702 O O . LEU A 1 108 ? 34.928 -18.627 10.872 1.00 10.94 108 LEU A O 1
ATOM 707 N N . GLY A 1 109 ? 36.669 -17.485 11.780 1.00 10.74 109 GLY A N 1
ATOM 708 C CA . GLY A 1 109 ? 36.602 -16.398 10.859 1.00 9.39 109 GLY A CA 1
ATOM 709 C C . GLY A 1 109 ? 37.989 -16.064 10.348 1.00 9.17 109 GLY A C 1
ATOM 710 O O . GLY A 1 109 ? 38.991 -16.652 10.783 1.00 8.64 109 GLY A O 1
ATOM 711 N N . PHE A 1 110 ? 38.029 -15.118 9.419 1.00 8.77 110 PHE A N 1
ATOM 712 C CA . PHE A 1 110 ? 39.265 -14.726 8.746 1.00 8.38 110 PHE A CA 1
ATOM 713 C C . PHE A 1 110 ? 39.376 -13.225 8.733 1.00 7.96 110 PHE A C 1
ATOM 714 O O . PHE A 1 110 ? 38.374 -12.530 8.875 1.00 8.43 110 PHE A O 1
ATOM 722 N N . VAL A 1 111 ? 40.604 -12.740 8.570 1.00 7.08 111 VAL A N 1
ATOM 723 C CA . VAL A 1 111 ? 40.847 -11.336 8.332 1.00 7.51 111 VAL A CA 1
ATOM 724 C C . VAL A 1 111 ? 41.717 -11.237 7.089 1.00 8.36 111 VAL A C 1
ATOM 725 O O . VAL A 1 111 ? 42.731 -11.935 6.992 1.00 7.55 111 VAL A O 1
ATOM 729 N N . TRP A 1 112 ? 41.277 -10.406 6.140 1.00 8.35 112 TRP A N 1
ATOM 730 C CA . TRP A 1 112 ? 42.042 -10.129 4.911 1.00 8.69 112 TRP A CA 1
ATOM 731 C C . TRP A 1 112 ? 42.424 -8.654 4.807 1.00 8.89 112 TRP A C 1
ATOM 732 O O . TRP A 1 112 ? 41.669 -7.754 5.252 1.00 8.33 112 TRP A O 1
ATOM 743 N N . ASN A 1 113 ? 43.602 -8.395 4.230 1.00 9.57 113 ASN A N 1
ATOM 744 C CA . ASN A 1 113 ? 43.937 -7.029 3.829 1.00 10.75 113 ASN A CA 1
ATOM 745 C C . ASN A 1 113 ? 43.015 -6.605 2.695 1.00 11.51 113 ASN A C 1
ATOM 746 O O . ASN A 1 113 ? 42.810 -7.352 1.742 1.00 11.54 113 ASN A O 1
ATOM 751 N N . ILE A 1 114 ? 42.461 -5.399 2.776 1.00 12.38 114 ILE A N 1
ATOM 752 C CA . ILE A 1 114 ? 41.504 -4.974 1.755 1.00 13.95 114 ILE A CA 1
ATOM 753 C C . ILE A 1 114 ? 42.125 -4.790 0.352 1.00 13.31 114 ILE A C 1
ATOM 754 O O . ILE A 1 114 ? 41.449 -5.048 -0.653 1.00 13.47 114 ILE A O 1
ATOM 759 N N . ARG A 1 115 ? 43.393 -4.369 0.279 1.00 12.69 115 ARG A N 1
ATOM 760 C CA . ARG A 1 115 ? 44.017 -4.060 -1.027 1.00 13.21 115 ARG A CA 1
ATOM 761 C C . ARG A 1 115 ? 43.982 -5.243 -2.016 1.00 12.61 115 ARG A C 1
ATOM 762 O O . ARG A 1 115 ? 43.512 -5.079 -3.143 1.00 11.71 115 ARG A O 1
ATOM 770 N N . ASN A 1 116 ? 44.488 -6.410 -1.586 1.00 12.31 116 ASN A N 1
ATOM 771 C CA . ASN A 1 116 ? 44.561 -7.602 -2.434 1.00 13.20 116 ASN A CA 1
ATOM 772 C C . ASN A 1 116 ? 43.844 -8.830 -1.851 1.00 12.77 116 ASN A C 1
ATOM 773 O O . ASN A 1 116 ? 43.960 -9.945 -2.384 1.00 11.98 116 ASN A O 1
ATOM 778 N N . LEU A 1 117 ? 43.072 -8.616 -0.776 1.00 11.58 117 LEU A N 1
ATOM 779 C CA . LEU A 1 117 ? 42.307 -9.702 -0.132 1.00 11.57 117 LEU A CA 1
ATOM 780 C C . LEU A 1 117 ? 43.188 -10.874 0.302 1.00 10.73 117 LEU A C 1
ATOM 781 O O . LEU A 1 117 ? 42.745 -12.030 0.340 1.00 11.24 117 LEU A O 1
ATOM 786 N N . ARG A 1 118 ? 44.434 -10.546 0.644 1.00 10.42 118 ARG A N 1
ATOM 787 C CA . ARG A 1 118 ? 45.404 -11.490 1.179 1.00 10.98 118 ARG A CA 1
ATOM 788 C C . ARG A 1 118 ? 45.004 -11.842 2.619 1.00 10.56 118 ARG A C 1
ATOM 789 O O . ARG A 1 118 ? 44.736 -10.948 3.408 1.00 10.24 118 ARG A O 1
ATOM 797 N N . GLN A 1 119 ? 44.960 -13.131 2.942 1.00 10.45 119 GLN A N 1
ATOM 798 C CA . GLN A 1 119 ? 44.596 -13.556 4.309 1.00 11.56 119 GLN A CA 1
ATOM 799 C C . GLN A 1 119 ? 45.742 -13.260 5.270 1.00 10.73 119 GLN A C 1
ATOM 800 O O . GLN A 1 119 ? 46.915 -13.597 4.983 1.00 11.28 119 GLN A O 1
ATOM 806 N N . VAL A 1 120 ? 45.416 -12.607 6.386 1.00 10.58 120 VAL A N 1
ATOM 807 C CA . VAL A 1 120 ? 46.422 -12.260 7.410 1.00 10.88 120 VAL A CA 1
ATOM 808 C C . VAL A 1 120 ? 46.188 -12.898 8.799 1.00 11.15 120 VAL A C 1
ATOM 809 O O . VAL A 1 120 ? 47.101 -12.952 9.630 1.00 10.59 120 VAL A O 1
ATOM 813 N N . ARG A 1 121 ? 44.980 -13.408 9.029 1.00 10.13 121 ARG A N 1
ATOM 814 C CA . ARG A 1 121 ? 44.629 -13.967 10.333 1.00 9.88 121 ARG A CA 1
ATOM 815 C C . ARG A 1 121 ? 43.436 -14.908 10.210 1.00 10.57 121 ARG A C 1
ATOM 816 O O . ARG A 1 121 ? 42.595 -14.749 9.311 1.00 10.13 121 ARG A O 1
ATOM 824 N N . SER A 1 122 ? 43.413 -15.908 11.094 1.00 11.02 122 SER A N 1
ATOM 825 C CA . SER A 1 122 ? 42.195 -16.653 11.397 1.00 11.48 122 SER A CA 1
ATOM 826 C C . SER A 1 122 ? 41.925 -16.542 12.894 1.00 11.27 122 SER A C 1
ATOM 827 O O . SER A 1 122 ? 42.859 -16.462 13.706 1.00 10.59 122 SER A O 1
ATOM 830 N N . PHE A 1 123 ? 40.649 -16.541 13.260 1.00 10.69 123 PHE A N 1
ATOM 831 C CA . PHE A 1 123 ? 40.275 -16.447 14.662 1.00 10.57 123 PHE A CA 1
ATOM 832 C C . PHE A 1 123 ? 39.095 -17.366 14.947 1.00 11.70 123 PHE A C 1
ATOM 833 O O . PHE A 1 123 ? 38.262 -17.594 14.057 1.00 11.18 123 PHE A O 1
ATOM 841 N N . ASN A 1 124 ? 39.030 -17.882 16.171 1.00 11.39 124 ASN A N 1
ATOM 842 C CA . ASN A 1 124 ? 37.901 -18.726 16.570 1.00 12.24 124 ASN A CA 1
ATOM 843 C C . ASN A 1 124 ? 36.792 -17.900 17.211 1.00 12.12 124 ASN A C 1
ATOM 844 O O . ASN A 1 124 ? 37.039 -16.840 17.791 1.00 12.62 124 ASN A O 1
ATOM 849 N N . TYR A 1 125 ? 35.568 -18.386 17.085 1.00 11.12 125 TYR A N 1
ATOM 850 C CA . TYR A 1 125 ? 34.452 -17.818 17.828 1.00 10.97 125 TYR A CA 1
ATOM 851 C C . TYR A 1 125 ? 33.487 -18.924 18.269 1.00 10.79 125 TYR A C 1
ATOM 852 O O . TYR A 1 125 ? 33.527 -20.064 17.773 1.00 10.36 125 TYR A O 1
ATOM 861 N N . ASP A 1 126 ? 32.604 -18.549 19.181 1.00 10.98 126 ASP A N 1
ATOM 862 C CA . ASP A 1 126 ? 31.608 -19.431 19.755 1.00 11.01 126 ASP A CA 1
ATOM 863 C C . ASP A 1 126 ? 30.418 -19.629 18.791 1.00 10.91 126 ASP A C 1
ATOM 864 O O . ASP A 1 126 ? 29.954 -18.684 18.134 1.00 10.43 126 ASP A O 1
ATOM 869 N N . GLY A 1 127 ? 29.950 -20.870 18.695 1.00 10.88 127 GLY A N 1
ATOM 870 C CA . GLY A 1 127 ? 28.743 -21.160 17.909 1.00 10.71 127 GLY A CA 1
ATOM 871 C C . GLY A 1 127 ? 28.866 -20.865 16.421 1.00 10.82 127 GLY A C 1
ATOM 872 O O . GLY A 1 127 ? 29.887 -21.190 15.788 1.00 11.14 127 GLY A O 1
ATOM 873 N N . GLU A 1 128 ? 27.825 -20.237 15.866 1.00 10.26 128 GLU A N 1
ATOM 874 C CA . GLU A 1 128 ? 27.756 -19.948 14.425 1.00 10.59 128 GLU A CA 1
ATOM 875 C C . GLU A 1 128 ? 27.965 -18.458 14.159 1.00 9.78 128 GLU A C 1
ATOM 876 O O . GLU A 1 128 ? 27.982 -17.654 15.089 1.00 9.80 128 GLU A O 1
ATOM 882 N N . GLY A 1 129 ? 28.196 -18.135 12.888 1.00 9.63 129 GLY A N 1
ATOM 883 C CA . GLY A 1 129 ? 28.423 -16.769 12.455 1.00 9.43 129 GLY A CA 1
ATOM 884 C C . GLY A 1 129 ? 27.633 -16.553 11.173 1.00 8.42 129 GLY A C 1
ATOM 885 O O . GLY A 1 129 ? 27.856 -17.238 10.155 1.00 8.89 129 GLY A O 1
ATOM 886 N N . TRP A 1 130 ? 26.678 -15.622 11.242 1.00 7.15 130 TRP A N 1
ATOM 887 C CA . TRP A 1 130 ? 25.815 -15.328 10.101 1.00 6.93 130 TRP A CA 1
ATOM 888 C C . TRP A 1 130 ? 26.180 -13.941 9.550 1.00 6.49 130 TRP A C 1
ATOM 889 O O . TRP A 1 130 ? 27.071 -13.850 8.719 1.00 6.35 130 TRP A O 1
ATOM 900 N N . GLY A 1 131 ? 25.525 -12.876 10.022 1.00 5.73 131 GLY A N 1
ATOM 901 C CA . GLY A 1 131 ? 25.840 -11.516 9.553 1.00 5.55 131 GLY A CA 1
ATOM 902 C C . GLY A 1 131 ? 26.931 -10.817 10.365 1.00 5.52 131 GLY A C 1
ATOM 903 O O . GLY A 1 131 ? 27.158 -11.150 11.528 1.00 5.64 131 GLY A O 1
ATOM 904 N N . LEU A 1 132 ? 27.608 -9.846 9.735 1.00 5.76 132 LEU A N 1
ATOM 905 C CA . LEU A 1 132 ? 28.648 -9.080 10.399 1.00 5.51 132 LEU A CA 1
ATOM 906 C C . LEU A 1 132 ? 28.640 -7.639 9.885 1.00 5.32 132 LEU A C 1
ATOM 907 O O . LEU A 1 132 ? 28.518 -7.406 8.700 1.00 5.14 132 LEU A O 1
ATOM 912 N N . THR A 1 133 ? 28.741 -6.696 10.809 1.00 5.74 133 THR A N 1
ATOM 913 C CA . THR A 1 133 ? 28.885 -5.270 10.464 1.00 6.37 133 THR A CA 1
ATOM 914 C C . THR A 1 133 ? 29.772 -4.638 11.563 1.00 6.70 133 THR A C 1
ATOM 915 O O . THR A 1 133 ? 30.377 -5.368 12.380 1.00 6.72 133 THR A O 1
ATOM 919 N N . HIS A 1 134 ? 29.841 -3.311 11.600 1.00 6.51 134 HIS A N 1
ATOM 920 C CA . HIS A 1 134 ? 30.630 -2.636 12.618 1.00 7.26 134 HIS A CA 1
ATOM 921 C C . HIS A 1 134 ? 30.123 -1.234 12.867 1.00 7.75 134 HIS A C 1
ATOM 922 O O . HIS A 1 134 ? 29.450 -0.661 12.023 1.00 7.28 134 HIS A O 1
ATOM 929 N N . ASN A 1 135 ? 30.443 -0.700 14.041 1.00 8.38 135 ASN A N 1
ATOM 930 C CA . ASN A 1 135 ? 30.265 0.727 14.265 1.00 9.46 135 ASN A CA 1
ATOM 931 C C . ASN A 1 135 ? 31.675 1.308 14.511 1.00 10.04 135 ASN A C 1
ATOM 932 O O . ASN A 1 135 ? 32.670 0.710 14.100 1.00 9.42 135 ASN A O 1
ATOM 937 N N A ASP A 1 136 ? 31.777 2.461 15.158 0.50 10.65 136 ASP A N 1
ATOM 938 N N B ASP A 1 136 ? 31.750 2.449 15.189 0.50 10.92 136 ASP A N 1
ATOM 939 C CA A ASP A 1 136 ? 33.090 3.096 15.276 0.50 11.05 136 ASP A CA 1
ATOM 940 C CA B ASP A 1 136 ? 33.027 3.138 15.368 0.50 11.64 136 ASP A CA 1
ATOM 941 C C A ASP A 1 136 ? 34.031 2.374 16.264 0.50 10.96 136 ASP A C 1
ATOM 942 C C B ASP A 1 136 ? 34.012 2.378 16.264 0.50 11.29 136 ASP A C 1
ATOM 943 O O A ASP A 1 136 ? 35.250 2.601 16.239 0.50 11.09 136 ASP A O 1
ATOM 944 O O B ASP A 1 136 ? 35.231 2.577 16.173 0.50 11.41 136 ASP A O 1
ATOM 953 N N . GLN A 1 137 ? 33.464 1.515 17.120 1.00 10.65 137 GLN A N 1
ATOM 954 C CA . GLN A 1 137 ? 34.231 0.846 18.193 1.00 11.64 137 GLN A CA 1
ATOM 955 C C . GLN A 1 137 ? 34.288 -0.684 18.131 1.00 10.69 137 GLN A C 1
ATOM 956 O O . GLN A 1 137 ? 35.245 -1.281 18.619 1.00 9.95 137 GLN A O 1
ATOM 962 N N . TYR A 1 138 ? 33.243 -1.308 17.587 1.00 10.03 138 TYR A N 1
ATOM 963 C CA . TYR A 1 138 ? 33.097 -2.775 17.618 1.00 10.11 138 TYR A CA 1
ATOM 964 C C . TYR A 1 138 ? 32.625 -3.378 16.308 1.00 9.21 138 TYR A C 1
ATOM 965 O O . TYR A 1 138 ? 31.916 -2.724 15.538 1.00 8.03 138 TYR A O 1
ATOM 974 N N . LEU A 1 139 ? 33.009 -4.634 16.086 1.00 8.09 139 LEU A N 1
ATOM 975 C CA . LEU A 1 139 ? 32.331 -5.489 15.106 1.00 7.13 139 LEU A CA 1
ATOM 976 C C . LEU A 1 139 ? 31.090 -6.035 15.783 1.00 7.36 139 LEU A C 1
ATOM 977 O O . LEU A 1 139 ? 31.097 -6.282 16.987 1.00 8.65 139 LEU A O 1
ATOM 982 N N . ILE A 1 140 ? 30.056 -6.299 14.992 1.00 6.53 140 ILE A N 1
ATOM 983 C CA . ILE A 1 140 ? 28.794 -6.748 15.544 1.00 6.47 140 ILE A CA 1
ATOM 984 C C . ILE A 1 140 ? 28.361 -7.930 14.695 1.00 6.37 140 ILE A C 1
ATOM 985 O O . ILE A 1 140 ? 28.259 -7.807 13.466 1.00 4.98 140 ILE A O 1
ATOM 990 N N . MET A 1 141 ? 28.161 -9.074 15.343 1.00 6.67 141 MET A N 1
ATOM 991 C CA . MET A 1 141 ? 27.842 -10.304 14.642 1.00 7.58 141 MET A CA 1
ATOM 992 C C . MET A 1 141 ? 26.512 -10.932 15.092 1.00 6.61 141 MET A C 1
ATOM 993 O O . MET A 1 141 ? 26.207 -10.980 16.295 1.00 6.77 141 MET A O 1
ATOM 998 N N . SER A 1 142 ? 25.737 -11.388 14.109 1.00 6.21 142 SER A N 1
ATOM 999 C CA . SER A 1 142 ? 24.534 -12.198 14.341 1.00 5.51 142 SER A CA 1
ATOM 1000 C C . SER A 1 142 ? 24.871 -13.672 14.043 1.00 6.34 142 SER A C 1
ATOM 1001 O O . SER A 1 142 ? 25.944 -13.983 13.484 1.00 6.16 142 SER A O 1
ATOM 1004 N N . ASP A 1 143 ? 23.939 -14.560 14.377 1.00 6.04 143 ASP A N 1
ATOM 1005 C CA . ASP A 1 143 ? 24.155 -15.994 14.233 1.00 5.94 143 ASP A CA 1
ATOM 1006 C C . ASP A 1 143 ? 22.862 -16.793 14.039 1.00 4.80 143 ASP A C 1
ATOM 1007 O O . ASP A 1 143 ? 22.844 -18.004 14.269 1.00 5.32 143 ASP A O 1
ATOM 1012 N N . GLY A 1 144 ? 21.773 -16.138 13.652 1.00 4.54 144 GLY A N 1
ATOM 1013 C CA . GLY A 1 144 ? 20.518 -16.857 13.361 1.00 4.79 144 GLY A CA 1
ATOM 1014 C C . GLY A 1 144 ? 19.683 -17.025 14.627 1.00 4.88 144 GLY A C 1
ATOM 1015 O O . GLY A 1 144 ? 18.560 -17.517 14.561 1.00 6.81 144 GLY A O 1
ATOM 1016 N N . THR A 1 145 ? 20.265 -16.656 15.773 1.00 4.99 145 THR A N 1
ATOM 1017 C CA . THR A 1 145 ? 19.532 -16.608 17.039 1.00 5.74 145 THR A CA 1
ATOM 1018 C C . THR A 1 145 ? 19.119 -15.160 17.372 1.00 5.22 145 THR A C 1
ATOM 1019 O O . THR A 1 145 ? 19.433 -14.241 16.619 1.00 6.29 145 THR A O 1
ATOM 1023 N N . PRO A 1 146 ? 18.408 -14.940 18.492 1.00 5.35 146 PRO A N 1
ATOM 1024 C CA . PRO A 1 146 ? 18.157 -13.541 18.925 1.00 5.64 146 PRO A CA 1
ATOM 1025 C C . PRO A 1 146 ? 19.383 -12.781 19.445 1.00 6.11 146 PRO A C 1
ATOM 1026 O O . PRO A 1 146 ? 19.292 -11.579 19.733 1.00 6.32 146 PRO A O 1
ATOM 1030 N N . VAL A 1 147 ? 20.499 -13.481 19.587 1.00 6.35 147 VAL A N 1
ATOM 1031 C CA . VAL A 1 147 ? 21.648 -12.919 20.319 1.00 6.55 147 VAL A CA 1
ATOM 1032 C C . VAL A 1 147 ? 22.625 -12.248 19.348 1.00 7.14 147 VAL A C 1
ATOM 1033 O O . VAL A 1 147 ? 23.070 -12.888 18.370 1.00 7.25 147 VAL A O 1
ATOM 1037 N N . LEU A 1 148 ? 22.939 -10.978 19.614 1.00 6.19 148 LEU A N 1
ATOM 1038 C CA . LEU A 1 148 ? 24.011 -10.261 18.900 1.00 6.68 148 LEU A CA 1
ATOM 1039 C C . LEU A 1 148 ? 25.236 -10.102 19.810 1.00 7.04 148 LEU A C 1
ATOM 1040 O O . LEU A 1 148 ? 25.100 -9.855 21.016 1.00 6.59 148 LEU A O 1
ATOM 1045 N N . ARG A 1 149 ? 26.422 -10.217 19.224 1.00 7.25 149 ARG A N 1
ATOM 1046 C CA . ARG A 1 149 ? 27.673 -10.077 19.964 1.00 7.15 149 ARG A CA 1
ATOM 1047 C C . ARG A 1 149 ? 28.479 -8.933 19.403 1.00 7.72 149 ARG A C 1
ATOM 1048 O O . ARG A 1 149 ? 28.639 -8.821 18.167 1.00 7.48 149 ARG A O 1
ATOM 1056 N N . PHE A 1 150 ? 28.968 -8.095 20.313 1.00 6.80 150 PHE A N 1
ATOM 1057 C CA . PHE A 1 150 ? 29.850 -6.981 19.974 1.00 6.86 150 PHE A CA 1
ATOM 1058 C C . PHE A 1 150 ? 31.263 -7.446 20.250 1.00 7.52 150 PHE A C 1
ATOM 1059 O O . PHE A 1 150 ? 31.593 -7.734 21.415 1.00 7.51 150 PHE A O 1
ATOM 1067 N N . LEU A 1 151 ? 32.083 -7.498 19.199 1.00 7.57 151 LEU A N 1
ATOM 1068 C CA . LEU A 1 151 ? 33.465 -7.957 19.313 1.00 8.56 151 LEU A CA 1
ATOM 1069 C C . LEU A 1 151 ? 34.448 -6.809 19.473 1.00 8.12 151 LEU A C 1
ATOM 1070 O O . LEU A 1 151 ? 34.349 -5.801 18.762 1.00 8.00 151 LEU A O 1
ATOM 1075 N N . ASP A 1 152 ? 35.400 -6.966 20.393 1.00 7.72 152 ASP A N 1
ATOM 1076 C CA . ASP A 1 152 ? 36.564 -6.090 20.433 1.00 9.11 152 ASP A CA 1
ATOM 1077 C C . ASP A 1 152 ? 37.315 -6.344 19.124 1.00 8.58 152 ASP A C 1
ATOM 1078 O O . ASP A 1 152 ? 37.567 -7.486 18.797 1.00 8.42 152 ASP A O 1
ATOM 1083 N N . PRO A 1 153 ? 37.619 -5.288 18.351 1.00 10.20 153 PRO A N 1
ATOM 1084 C CA . PRO A 1 153 ? 38.191 -5.485 17.005 1.00 10.28 153 PRO A CA 1
ATOM 1085 C C . PRO A 1 153 ? 39.631 -6.016 17.006 1.00 10.55 153 PRO A C 1
ATOM 1086 O O . PRO A 1 153 ? 40.097 -6.531 15.993 1.00 11.36 153 PRO A O 1
ATOM 1090 N N . GLU A 1 154 ? 40.325 -5.882 18.131 1.00 10.19 154 GLU A N 1
ATOM 1091 C CA . GLU A 1 154 ? 41.680 -6.435 18.225 1.00 11.10 154 GLU A CA 1
ATOM 1092 C C . GLU A 1 154 ? 41.678 -7.905 18.638 1.00 10.42 154 GLU A C 1
ATOM 1093 O O . GLU A 1 154 ? 42.255 -8.745 17.943 1.00 10.09 154 GLU A O 1
ATOM 1099 N N . SER A 1 155 ? 41.014 -8.218 19.741 1.00 9.21 155 SER A N 1
ATOM 1100 C CA . SER A 1 155 ? 40.996 -9.606 20.244 1.00 9.50 155 SER A CA 1
ATOM 1101 C C . SER A 1 155 ? 40.019 -10.477 19.458 1.00 9.08 155 SER A C 1
ATOM 1102 O O . SER A 1 155 ? 40.147 -11.711 19.447 1.00 8.93 155 SER A O 1
ATOM 1105 N N . LEU A 1 156 ? 39.032 -9.815 18.845 1.00 8.08 156 LEU A N 1
ATOM 1106 C CA . LEU A 1 156 ? 37.941 -10.449 18.096 1.00 8.75 156 LEU A CA 1
ATOM 1107 C C . LEU A 1 156 ? 37.191 -11.420 19.004 1.00 9.31 156 LEU A C 1
ATOM 1108 O O . LEU A 1 156 ? 36.857 -12.533 18.600 1.00 10.39 156 LEU A O 1
ATOM 1113 N N . THR A 1 157 ? 36.971 -10.982 20.244 1.00 8.36 157 THR A N 1
ATOM 1114 C CA . THR A 1 157 ? 36.200 -11.739 21.212 1.00 8.97 157 THR A CA 1
ATOM 1115 C C . THR A 1 157 ? 35.059 -10.846 21.693 1.00 8.86 157 THR A C 1
ATOM 1116 O O . THR A 1 157 ? 35.205 -9.614 21.684 1.00 8.67 157 THR A O 1
ATOM 1120 N N . PRO A 1 158 ? 33.939 -11.460 22.135 1.00 8.61 158 PRO A N 1
ATOM 1121 C CA . PRO A 1 158 ? 32.794 -10.666 22.561 1.00 8.99 158 PRO A CA 1
ATOM 1122 C C . PRO A 1 158 ? 33.007 -9.901 23.885 1.00 9.43 158 PRO A C 1
ATOM 1123 O O . PRO A 1 158 ? 33.428 -10.464 24.888 1.00 9.75 158 PRO A O 1
ATOM 1127 N N . VAL A 1 159 ? 32.736 -8.606 23.864 1.00 9.47 159 VAL A N 1
ATOM 1128 C CA . VAL A 1 159 ? 32.820 -7.789 25.081 1.00 10.24 159 VAL A CA 1
ATOM 1129 C C . VAL A 1 159 ? 31.444 -7.307 25.557 1.00 10.36 159 VAL A C 1
ATOM 1130 O O . VAL A 1 159 ? 31.318 -6.798 26.689 1.00 10.78 159 VAL A O 1
ATOM 1134 N N . ARG A 1 160 ? 30.438 -7.415 24.680 1.00 10.35 160 ARG A N 1
ATOM 1135 C CA . ARG A 1 160 ? 29.025 -7.172 25.029 1.00 11.00 160 ARG A CA 1
ATOM 1136 C C . ARG A 1 160 ? 28.142 -8.158 24.259 1.00 10.25 160 ARG A C 1
ATOM 1137 O O . ARG A 1 160 ? 28.425 -8.506 23.110 1.00 9.44 160 ARG A O 1
ATOM 1145 N N . THR A 1 161 ? 27.077 -8.601 24.896 1.00 10.30 161 THR A N 1
ATOM 1146 C CA . THR A 1 161 ? 26.169 -9.563 24.281 1.00 10.12 161 THR A CA 1
ATOM 1147 C C . THR A 1 161 ? 24.768 -9.093 24.616 1.00 10.43 161 THR A C 1
ATOM 1148 O O . THR A 1 161 ? 24.459 -8.819 25.800 1.00 10.84 161 THR A O 1
ATOM 1152 N N . ILE A 1 162 ? 23.923 -8.964 23.589 1.00 9.28 162 ILE A N 1
ATOM 1153 C CA . ILE A 1 162 ? 22.539 -8.516 23.801 1.00 9.28 162 ILE A CA 1
ATOM 1154 C C . ILE A 1 162 ? 21.556 -9.476 23.134 1.00 9.10 162 ILE A C 1
ATOM 1155 O O . ILE A 1 162 ? 21.910 -10.163 22.180 1.00 9.57 162 ILE A O 1
ATOM 1160 N N . THR A 1 163 ? 20.330 -9.502 23.656 1.00 8.07 163 THR A N 1
ATOM 1161 C CA . THR A 1 163 ? 19.280 -10.357 23.133 1.00 7.13 163 THR A CA 1
ATOM 1162 C C . THR A 1 163 ? 18.248 -9.454 22.477 1.00 7.48 163 THR A C 1
ATOM 1163 O O . THR A 1 163 ? 17.727 -8.511 23.108 1.00 8.46 163 THR A O 1
ATOM 1167 N N . VAL A 1 164 ? 17.957 -9.744 21.217 1.00 7.22 164 VAL A N 1
ATOM 1168 C CA . VAL A 1 164 ? 17.054 -8.893 20.440 1.00 7.11 164 VAL A CA 1
ATOM 1169 C C . V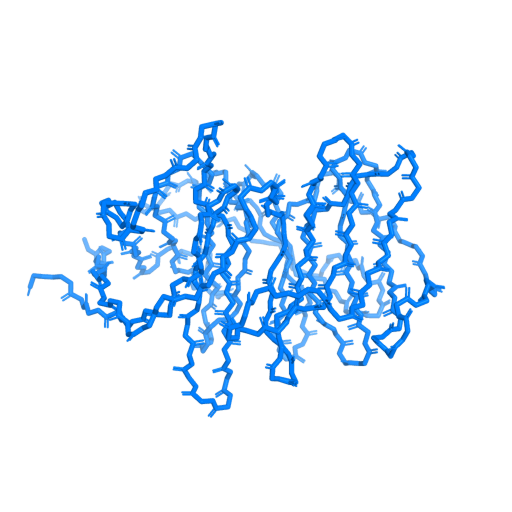AL A 1 164 ? 15.605 -9.296 20.664 1.00 7.20 164 VAL A C 1
ATOM 1170 O O . VAL A 1 164 ? 15.275 -10.488 20.638 1.00 6.08 164 VAL A O 1
ATOM 1174 N N . THR A 1 165 ? 14.759 -8.287 20.875 1.00 6.94 165 THR A N 1
ATOM 1175 C CA . THR A 1 165 ? 13.337 -8.524 21.146 1.00 8.17 165 THR A CA 1
ATOM 1176 C C . THR A 1 165 ? 12.451 -7.622 20.292 1.00 8.40 165 THR A C 1
ATOM 1177 O O . THR A 1 165 ? 12.820 -6.480 19.990 1.00 7.98 165 THR A O 1
ATOM 1181 N N . ALA A 1 166 ? 11.304 -8.159 19.885 1.00 8.88 166 ALA A N 1
ATOM 1182 C CA . ALA A 1 166 ? 10.271 -7.363 19.220 1.00 9.53 166 ALA A CA 1
ATOM 1183 C C . ALA A 1 166 ? 8.987 -7.620 19.990 1.00 10.35 166 ALA A C 1
ATOM 1184 O O . ALA A 1 166 ? 8.631 -8.791 20.224 1.00 10.37 166 ALA A O 1
ATOM 1186 N N . HIS A 1 167 ? 8.319 -6.537 20.397 1.00 11.30 167 HIS A N 1
ATOM 1187 C CA . HIS A 1 167 ? 7.103 -6.608 21.227 1.00 13.10 167 HIS A CA 1
ATOM 1188 C C . HIS A 1 167 ? 7.386 -7.328 22.553 1.00 13.10 167 HIS A C 1
ATOM 1189 O O . HIS A 1 167 ? 6.510 -7.996 23.090 1.00 12.96 167 HIS A O 1
ATOM 1196 N N . GLY A 1 168 ? 8.624 -7.216 23.037 1.00 12.16 168 GLY A N 1
ATOM 1197 C CA . GLY A 1 168 ? 9.050 -7.798 24.304 1.00 11.75 168 GLY A CA 1
ATOM 1198 C C . GLY A 1 168 ? 9.446 -9.271 24.227 1.00 11.06 168 GLY A C 1
ATOM 1199 O O . GLY A 1 168 ? 9.805 -9.860 25.246 1.00 11.79 168 GLY A O 1
ATOM 1200 N N . GLU A 1 169 ? 9.377 -9.857 23.027 1.00 9.90 169 GLU A N 1
ATOM 1201 C CA . GLU A 1 169 ? 9.682 -11.283 22.833 1.00 9.79 169 GLU A CA 1
ATOM 1202 C C . GLU A 1 169 ? 10.915 -11.488 21.949 1.00 9.67 169 GLU A C 1
ATOM 1203 O O . GLU A 1 169 ? 11.150 -10.727 21.019 1.00 8.48 169 GLU A O 1
ATOM 1209 N N . GLU A 1 170 ? 11.682 -12.531 22.250 1.00 9.10 170 GLU A N 1
ATOM 1210 C CA . GLU A 1 170 ? 12.897 -12.847 21.483 1.00 9.57 170 GLU A CA 1
ATOM 1211 C C . GLU A 1 170 ? 12.611 -12.936 19.976 1.00 9.18 170 GLU A C 1
ATOM 1212 O O . GLU A 1 170 ? 11.618 -13.538 19.566 1.00 8.07 170 GLU A O 1
ATOM 1218 N N . LEU A 1 171 ? 13.507 -12.368 19.161 1.00 8.13 171 LEU A N 1
ATOM 1219 C CA . LEU A 1 171 ? 13.357 -12.407 17.712 1.00 7.82 171 LEU A CA 1
ATOM 1220 C C . LEU A 1 171 ? 14.539 -13.182 17.118 1.00 7.59 171 LEU A C 1
ATOM 1221 O O . LEU A 1 171 ? 15.672 -12.661 17.053 1.00 7.97 171 LEU A O 1
ATOM 1226 N N . PRO A 1 172 ? 14.294 -14.445 16.741 1.00 7.79 172 PRO A N 1
ATOM 1227 C CA . PRO A 1 172 ? 15.369 -15.237 16.154 1.00 7.40 172 PRO A CA 1
ATOM 1228 C C . PRO A 1 172 ? 15.516 -15.018 14.636 1.00 6.88 172 PRO A C 1
ATOM 1229 O O . PRO A 1 172 ? 14.736 -14.254 14.015 1.00 7.80 172 PRO A O 1
ATOM 1233 N N . GLU A 1 173 ? 16.501 -15.717 14.060 1.00 7.37 173 GLU A N 1
ATOM 1234 C CA . GLU A 1 173 ? 16.775 -15.766 12.623 1.00 6.73 173 GLU A CA 1
ATOM 1235 C C . GLU A 1 173 ? 17.424 -14.482 12.085 1.00 6.46 173 GLU A C 1
ATOM 1236 O O . GLU A 1 173 ? 17.382 -14.221 10.883 1.00 6.44 173 GLU A O 1
ATOM 1242 N N . LEU A 1 174 ? 18.032 -13.706 12.978 1.00 5.72 174 LEU A N 1
ATOM 1243 C CA . LEU A 1 174 ? 18.805 -12.525 12.544 1.00 5.53 174 LEU A CA 1
ATOM 1244 C C . LEU A 1 174 ? 19.968 -12.935 11.626 1.00 5.46 174 LEU A C 1
ATOM 1245 O O . LEU A 1 174 ? 20.783 -13.794 11.981 1.00 5.62 174 LEU A O 1
ATOM 1250 N N . ASN A 1 175 ? 20.042 -12.311 10.449 1.00 4.90 175 ASN A N 1
ATOM 1251 C CA . ASN A 1 175 ? 21.009 -12.730 9.430 1.00 5.38 175 ASN A CA 1
ATOM 1252 C C . ASN A 1 175 ? 21.896 -11.537 9.014 1.00 4.86 175 ASN A C 1
ATOM 1253 O O . ASN A 1 175 ? 22.520 -10.942 9.899 1.00 5.32 175 ASN A O 1
ATOM 1258 N N . GLU A 1 176 ? 21.947 -11.169 7.716 1.00 5.08 176 GLU A N 1
ATOM 1259 C CA . GLU A 1 176 ? 22.851 -10.061 7.291 1.00 5.29 176 GLU A CA 1
ATOM 1260 C C . GLU A 1 176 ? 22.565 -8.776 8.088 1.00 5.50 176 GLU A C 1
ATOM 1261 O O . GLU A 1 176 ? 21.404 -8.450 8.366 1.00 5.56 176 GLU A O 1
ATOM 1267 N N . LEU A 1 177 ? 23.635 -8.083 8.478 1.00 5.53 177 LEU A N 1
ATOM 1268 C CA . LEU A 1 177 ? 23.517 -6.890 9.328 1.00 4.51 177 LEU A CA 1
ATOM 1269 C C . LEU A 1 177 ? 24.079 -5.677 8.618 1.00 5.21 177 LEU A C 1
ATOM 1270 O O . LEU A 1 177 ? 24.960 -5.816 7.751 1.00 4.35 177 LEU A O 1
ATOM 1275 N N . GLU A 1 178 ? 23.605 -4.504 9.038 1.00 4.37 178 GLU A N 1
ATOM 1276 C CA . GLU A 1 178 ? 24.259 -3.249 8.660 1.00 5.55 178 GLU A CA 1
ATOM 1277 C C . GLU A 1 178 ? 24.042 -2.168 9.718 1.00 6.24 178 GLU A C 1
ATOM 1278 O O . GLU A 1 178 ? 22.905 -1.936 10.121 1.00 6.33 178 GLU A O 1
ATOM 1284 N N . TRP A 1 179 ? 25.129 -1.527 10.158 1.00 6.47 179 TRP A N 1
ATOM 1285 C CA . TRP A 1 179 ? 25.022 -0.343 11.036 1.00 7.27 179 TRP A CA 1
ATOM 1286 C C . TRP A 1 179 ? 24.597 0.841 10.179 1.00 7.55 179 TRP A C 1
ATOM 1287 O O . TRP A 1 179 ? 25.285 1.206 9.213 1.00 7.80 179 TRP A O 1
ATOM 1298 N N . VAL A 1 180 ? 23.443 1.418 10.495 1.00 7.68 180 VAL A N 1
ATOM 1299 C CA . VAL A 1 180 ? 22.913 2.527 9.724 1.00 7.69 180 VAL A CA 1
ATOM 1300 C C . VAL A 1 180 ? 22.524 3.665 10.670 1.00 8.19 180 VAL A C 1
ATOM 1301 O O . VAL A 1 180 ? 21.534 3.566 11.409 1.00 8.02 180 VAL A O 1
ATOM 1305 N N . ASP A 1 181 ? 23.350 4.711 10.666 1.00 9.08 181 ASP A N 1
ATOM 1306 C CA . ASP A 1 181 ? 23.096 5.929 11.449 1.00 10.41 181 ASP A CA 1
ATOM 1307 C C . ASP A 1 181 ? 22.669 5.630 12.903 1.00 9.92 181 ASP A C 1
ATOM 1308 O O . ASP A 1 181 ? 21.656 6.132 13.373 1.00 11.03 181 ASP A O 1
ATOM 1313 N N . GLY A 1 182 ? 23.458 4.804 13.591 1.00 8.45 182 GLY A N 1
ATOM 1314 C CA . GLY A 1 182 ? 23.297 4.587 15.032 1.00 9.19 182 GLY A CA 1
ATOM 1315 C C . GLY A 1 182 ? 22.371 3.433 15.372 1.00 9.21 182 GLY A C 1
ATOM 1316 O O . GLY A 1 182 ? 22.195 3.117 16.554 1.00 9.83 182 GLY A O 1
ATOM 1317 N N . GLU A 1 183 ? 21.786 2.805 14.341 1.00 8.05 183 GLU A N 1
ATOM 1318 C CA . GLU A 1 183 ? 20.940 1.624 14.517 1.00 8.49 183 GLU A CA 1
ATOM 1319 C C . GLU A 1 183 ? 21.538 0.368 13.876 1.00 7.75 183 GLU A C 1
ATOM 1320 O O . GLU A 1 183 ? 22.293 0.447 12.899 1.00 7.33 183 GLU A O 1
ATOM 1326 N N . ILE A 1 184 ? 21.177 -0.792 14.414 1.00 6.39 184 ILE A N 1
ATOM 1327 C CA . ILE A 1 184 ? 21.549 -2.039 13.735 1.00 6.48 184 ILE A CA 1
ATOM 1328 C C . ILE A 1 184 ? 20.359 -2.484 12.873 1.00 6.89 184 ILE A C 1
ATOM 1329 O O . ILE A 1 184 ? 19.280 -2.757 13.399 1.00 7.43 184 ILE A O 1
ATOM 1334 N N . PHE A 1 185 ? 20.535 -2.490 11.554 1.00 6.69 185 PHE A N 1
ATOM 1335 C CA . PHE A 1 185 ? 19.537 -3.081 10.644 1.00 6.45 185 PHE A CA 1
ATOM 1336 C C . PHE A 1 185 ? 19.882 -4.571 10.475 1.00 6.34 185 PHE A C 1
ATOM 1337 O O . PHE A 1 185 ? 21.056 -4.919 10.263 1.00 6.08 185 PHE A O 1
ATOM 1345 N N . ALA A 1 186 ? 18.872 -5.441 10.528 1.00 6.33 186 ALA A N 1
ATOM 1346 C CA . ALA A 1 186 ? 19.128 -6.876 10.334 1.00 5.83 186 ALA A CA 1
ATOM 1347 C C . ALA A 1 186 ? 18.092 -7.516 9.441 1.00 5.96 186 ALA A C 1
ATOM 1348 O O . ALA A 1 186 ? 16.891 -7.289 9.633 1.00 4.69 186 ALA A O 1
ATOM 1350 N N . ASN A 1 187 ? 18.533 -8.307 8.464 1.00 5.21 187 ASN A N 1
ATOM 1351 C CA . ASN A 1 187 ? 17.588 -9.204 7.807 1.00 5.26 187 ASN A CA 1
ATOM 1352 C C . ASN A 1 187 ? 17.079 -10.206 8.842 1.00 5.80 187 ASN A C 1
ATOM 1353 O O . ASN A 1 187 ? 17.827 -10.620 9.729 1.00 5.15 187 ASN A O 1
ATOM 1358 N N . VAL A 1 188 ? 15.805 -10.576 8.713 1.00 5.95 188 VAL A N 1
ATOM 1359 C CA . VAL A 1 188 ? 15.244 -11.675 9.462 1.00 5.93 188 VAL A CA 1
ATOM 1360 C C . VAL A 1 188 ? 14.984 -12.792 8.444 1.00 6.38 188 VAL A C 1
ATOM 1361 O O . VAL A 1 188 ? 14.121 -12.676 7.556 1.00 6.40 188 VAL A O 1
ATOM 1365 N N . TRP A 1 189 ? 15.798 -13.836 8.566 1.00 6.38 189 TRP A N 1
ATOM 1366 C CA . TRP A 1 189 ? 15.835 -14.921 7.601 1.00 7.44 189 TRP A CA 1
ATOM 1367 C C . TRP A 1 189 ? 14.457 -15.524 7.434 1.00 7.18 189 TRP A C 1
ATOM 1368 O O . TRP A 1 189 ? 13.731 -15.724 8.419 1.00 7.59 189 TRP A O 1
ATOM 1379 N N . GLN A 1 190 ? 14.098 -15.762 6.173 1.00 7.91 190 GLN A N 1
ATOM 1380 C CA . GLN A 1 190 ? 12.795 -16.353 5.800 1.00 9.26 190 GLN A CA 1
ATOM 1381 C C . GLN A 1 190 ? 11.679 -15.306 5.732 1.00 9.53 190 GLN A C 1
ATOM 1382 O O . GLN A 1 190 ? 10.517 -15.648 5.481 1.00 10.69 190 GLN A O 1
ATOM 1388 N N . THR A 1 191 ? 12.014 -14.044 5.983 1.00 9.07 191 THR A N 1
ATOM 1389 C CA . THR A 1 191 ? 11.041 -12.962 5.805 1.00 9.04 191 THR A CA 1
ATOM 1390 C C . THR A 1 191 ? 11.538 -11.936 4.796 1.00 9.57 191 THR A C 1
ATOM 1391 O O . THR A 1 191 ? 12.721 -11.933 4.427 1.00 9.31 191 THR A O 1
ATOM 1395 N N . ASN A 1 192 ? 10.620 -11.067 4.370 1.00 8.69 192 ASN A N 1
ATOM 1396 C CA . ASN A 1 192 ? 10.921 -9.906 3.533 1.00 9.78 192 ASN A CA 1
ATOM 1397 C C . ASN A 1 192 ? 11.029 -8.624 4.345 1.00 9.72 192 ASN A C 1
ATOM 1398 O O . ASN A 1 192 ? 10.759 -7.517 3.849 1.00 9.55 192 ASN A O 1
ATOM 1403 N N . LYS A 1 193 ? 11.418 -8.782 5.603 1.00 10.34 193 LYS A N 1
ATOM 1404 C CA . LYS A 1 193 ? 11.466 -7.640 6.506 1.00 9.59 193 LYS A CA 1
ATOM 1405 C C . LYS A 1 193 ? 12.844 -7.411 7.050 1.00 8.75 193 LYS A C 1
ATOM 1406 O O . LYS A 1 193 ? 13.602 -8.346 7.227 1.00 7.85 193 LYS A O 1
ATOM 1412 N N . ILE A 1 194 ? 13.142 -6.144 7.320 1.00 7.83 194 ILE A N 1
ATOM 1413 C CA . ILE A 1 194 ? 14.392 -5.771 7.939 1.00 6.59 194 ILE A CA 1
ATOM 1414 C C . ILE A 1 194 ? 14.051 -5.047 9.215 1.00 7.43 194 ILE A C 1
ATOM 1415 O O . ILE A 1 194 ? 13.249 -4.111 9.199 1.00 8.13 194 ILE A O 1
ATOM 1420 N N . VAL A 1 195 ? 14.598 -5.513 10.326 1.00 6.20 195 VAL A N 1
ATOM 1421 C CA . VAL A 1 195 ? 14.339 -4.845 11.610 1.00 6.84 195 VAL A CA 1
ATOM 1422 C C . VAL A 1 195 ? 15.417 -3.827 11.924 1.00 6.65 195 VAL A C 1
ATOM 1423 O O . VAL A 1 195 ? 16.588 -4.001 11.586 1.00 6.23 195 VAL A O 1
ATOM 1427 N N . ARG A 1 196 ? 14.976 -2.750 12.556 1.00 6.55 196 ARG A N 1
ATOM 1428 C CA . ARG A 1 196 ? 15.857 -1.690 13.024 1.00 6.84 196 ARG A CA 1
ATOM 1429 C C . ARG A 1 196 ? 15.965 -1.880 14.540 1.00 6.92 196 ARG A C 1
ATOM 1430 O O . ARG A 1 196 ? 14.951 -1.858 15.234 1.00 8.03 196 ARG A O 1
ATOM 1438 N N . ILE A 1 197 ? 17.190 -2.075 15.024 1.00 7.47 197 ILE A N 1
ATOM 1439 C CA . ILE A 1 197 ? 17.447 -2.458 16.405 1.00 7.24 197 ILE A CA 1
ATOM 1440 C C . ILE A 1 197 ? 18.180 -1.354 17.172 1.00 8.34 197 ILE A C 1
ATOM 1441 O O . ILE A 1 197 ? 19.213 -0.826 16.699 1.00 8.03 197 ILE A O 1
ATOM 1446 N N . ASP A 1 198 ? 17.638 -1.010 18.343 1.00 8.17 198 ASP A N 1
ATOM 1447 C CA . ASP A 1 198 ? 18.288 -0.064 19.254 1.00 9.79 198 ASP A CA 1
ATOM 1448 C C . ASP A 1 198 ? 19.517 -0.761 19.868 1.00 9.75 198 ASP A C 1
ATOM 1449 O O . ASP A 1 198 ? 19.374 -1.716 20.607 1.00 10.58 198 ASP A O 1
ATOM 1454 N N . PRO A 1 199 ? 20.732 -0.278 19.570 1.00 10.01 199 PRO A N 1
ATOM 1455 C CA . PRO A 1 199 ? 21.912 -0.988 20.075 1.00 11.20 199 PRO A CA 1
ATOM 1456 C C . PRO A 1 199 ? 22.084 -0.930 21.613 1.00 12.01 199 PRO A C 1
ATOM 1457 O O . PRO A 1 199 ? 22.843 -1.731 22.142 1.00 13.41 199 PRO A O 1
ATOM 1461 N N . GLU A 1 200 ? 21.404 0.012 22.291 1.00 12.55 200 GLU A N 1
ATOM 1462 C CA . GLU A 1 200 ? 21.459 0.171 23.760 1.00 13.42 200 GLU A CA 1
ATOM 1463 C C . GLU A 1 200 ? 20.635 -0.884 24.487 1.00 13.26 200 GLU A C 1
ATOM 1464 O O . GLU A 1 200 ? 20.952 -1.255 25.622 1.00 14.01 200 GLU A O 1
ATOM 1470 N N . THR A 1 201 ? 19.584 -1.372 23.830 1.00 11.90 201 THR A N 1
ATOM 1471 C CA . THR A 1 201 ? 18.602 -2.216 24.510 1.00 11.26 201 THR A CA 1
ATOM 1472 C C . THR A 1 201 ? 18.319 -3.542 23.812 1.00 10.33 201 THR A C 1
ATOM 1473 O O . THR A 1 201 ? 17.732 -4.436 24.426 1.00 11.09 201 THR A O 1
ATOM 1477 N N . GLY A 1 202 ? 18.661 -3.647 22.529 1.00 8.95 202 GLY A N 1
ATOM 1478 C CA . GLY A 1 202 ? 18.320 -4.827 21.728 1.00 8.04 202 GLY A CA 1
ATOM 1479 C C . GLY A 1 202 ? 16.870 -4.828 21.222 1.00 7.80 202 GLY A C 1
ATOM 1480 O O . GLY A 1 202 ? 16.471 -5.718 20.486 1.00 7.64 202 GLY A O 1
ATOM 1481 N N . LYS A 1 203 ? 16.085 -3.822 21.611 1.00 6.91 203 LYS A N 1
ATOM 1482 C CA . LYS A 1 203 ? 14.693 -3.730 21.173 1.00 7.83 203 LYS A CA 1
ATOM 1483 C C . LYS A 1 203 ? 14.551 -3.282 19.719 1.00 7.25 203 LYS A C 1
ATOM 1484 O O . LYS A 1 203 ? 15.232 -2.351 19.255 1.00 6.95 203 LYS A O 1
ATOM 1490 N N . VAL A 1 204 ? 13.669 -3.961 18.993 1.00 7.16 204 VAL A N 1
ATOM 1491 C CA . VAL A 1 204 ? 13.306 -3.538 17.647 1.00 7.09 204 VAL A CA 1
ATOM 1492 C C . VAL A 1 204 ? 12.485 -2.234 17.760 1.00 7.57 204 VAL A C 1
ATOM 1493 O O . VAL A 1 204 ? 11.479 -2.183 18.460 1.00 7.32 204 VAL A O 1
ATOM 1497 N N . THR A 1 205 ? 12.958 -1.187 17.094 1.00 7.41 205 THR A N 1
ATOM 1498 C CA . THR A 1 205 ? 12.285 0.106 17.106 1.00 8.87 205 THR A CA 1
ATOM 1499 C C . THR A 1 205 ? 11.610 0.452 15.783 1.00 8.87 205 THR A C 1
ATOM 1500 O O . THR A 1 205 ? 10.972 1.502 15.676 1.00 8.77 205 THR A O 1
ATOM 1504 N N . GLY A 1 206 ? 11.771 -0.406 14.779 1.00 8.50 206 GLY A N 1
ATOM 1505 C CA . GLY A 1 206 ? 11.120 -0.208 13.497 1.00 7.75 206 GLY A CA 1
ATOM 1506 C C . GLY A 1 206 ? 11.271 -1.428 12.615 1.00 8.45 206 GLY A C 1
ATOM 1507 O O . GLY A 1 206 ? 12.206 -2.244 12.798 1.00 7.31 206 GLY A O 1
ATOM 1508 N N . ILE A 1 207 ? 10.351 -1.544 11.668 1.00 7.65 207 ILE A N 1
ATOM 1509 C CA . ILE A 1 207 ? 10.349 -2.666 10.765 1.00 8.24 207 ILE A CA 1
ATOM 1510 C C . ILE A 1 207 ? 10.180 -2.142 9.353 1.00 8.52 207 ILE A C 1
ATOM 1511 O O . ILE A 1 207 ? 9.203 -1.442 9.040 1.00 8.56 207 ILE A O 1
ATOM 1516 N N . ILE A 1 208 ? 11.147 -2.494 8.512 1.00 7.63 208 ILE A N 1
ATOM 1517 C CA . ILE A 1 208 ? 11.094 -2.192 7.083 1.00 7.91 208 ILE A CA 1
ATOM 1518 C C . ILE A 1 208 ? 10.454 -3.351 6.335 1.00 8.08 208 ILE A C 1
ATOM 1519 O O . ILE A 1 208 ? 10.949 -4.474 6.368 1.00 7.44 208 ILE A O 1
ATOM 1524 N N . ASP A 1 209 ? 9.344 -3.071 5.664 1.00 8.13 209 ASP A N 1
ATOM 1525 C CA . ASP A 1 209 ? 8.580 -4.104 4.965 1.00 8.90 209 ASP A CA 1
ATOM 1526 C C . ASP A 1 209 ? 8.922 -4.073 3.470 1.00 9.05 209 ASP A C 1
ATOM 1527 O O . ASP A 1 209 ? 8.487 -3.166 2.746 1.00 8.82 209 ASP A O 1
ATOM 1532 N N . LEU A 1 210 ? 9.719 -5.042 3.020 1.00 8.85 210 LEU A N 1
ATOM 1533 C CA . LEU A 1 210 ? 10.063 -5.176 1.596 1.00 9.45 210 LEU A CA 1
ATOM 1534 C C . LEU A 1 210 ? 9.212 -6.194 0.812 1.00 10.56 210 LEU A C 1
ATOM 1535 O O . LEU A 1 210 ? 9.563 -6.556 -0.296 1.00 11.23 210 LEU A O 1
ATOM 1540 N N . ASN A 1 211 ? 8.107 -6.660 1.393 1.00 12.01 211 ASN A N 1
ATOM 1541 C CA . ASN A 1 211 ? 7.215 -7.547 0.654 1.00 13.02 211 ASN A CA 1
ATOM 1542 C C . ASN A 1 211 ? 6.772 -6.880 -0.635 1.00 13.99 211 ASN A C 1
ATOM 1543 O O . ASN A 1 211 ? 6.462 -5.687 -0.649 1.00 13.97 211 ASN A O 1
ATOM 1548 N N . GLY A 1 212 ? 6.812 -7.643 -1.724 1.00 14.53 212 GLY A N 1
ATOM 1549 C CA . GLY A 1 212 ? 6.422 -7.126 -3.039 1.00 15.26 212 GLY A CA 1
ATOM 1550 C C . GLY A 1 212 ? 7.521 -6.481 -3.872 1.00 15.24 212 GLY A C 1
ATOM 1551 O O . GLY A 1 212 ? 7.315 -6.191 -5.063 1.00 15.66 212 GLY A O 1
ATOM 1552 N N . ILE A 1 213 ? 8.696 -6.265 -3.276 1.00 15.01 213 ILE A N 1
ATOM 1553 C CA . ILE A 1 213 ? 9.809 -5.661 -4.005 1.00 15.23 213 ILE A CA 1
ATOM 1554 C C . ILE A 1 213 ? 10.259 -6.518 -5.217 1.00 15.60 213 ILE A C 1
ATOM 1555 O O . ILE A 1 213 ? 10.699 -5.970 -6.217 1.00 15.94 213 ILE A O 1
ATOM 1560 N N . LEU A 1 214 ? 10.117 -7.843 -5.130 1.00 16.95 214 LEU A N 1
ATOM 1561 C CA . LEU A 1 214 ? 10.476 -8.720 -6.266 1.00 17.64 214 LEU A CA 1
ATOM 1562 C C . LEU A 1 214 ? 9.659 -8.460 -7.520 1.00 18.27 214 LEU A C 1
ATOM 1563 O O . LEU A 1 214 ? 10.136 -8.706 -8.625 1.00 19.05 214 LEU A O 1
ATOM 1568 N N . ALA A 1 215 ? 8.427 -7.983 -7.337 1.00 18.04 215 ALA A N 1
ATOM 1569 C CA . ALA A 1 215 ? 7.537 -7.615 -8.440 1.00 18.28 215 ALA A CA 1
ATOM 1570 C C . ALA A 1 215 ? 8.086 -6.422 -9.248 1.00 17.96 215 ALA A C 1
ATOM 1571 O O . ALA A 1 215 ? 7.703 -6.219 -10.404 1.00 18.10 215 ALA A O 1
ATOM 1573 N N . GLU A 1 216 ? 9.004 -5.664 -8.634 1.00 17.61 216 GLU A N 1
ATOM 1574 C CA . GLU A 1 216 ? 9.661 -4.511 -9.259 1.00 17.41 216 GLU A CA 1
ATOM 1575 C C . GLU A 1 216 ? 11.110 -4.831 -9.721 1.00 16.70 216 GLU A C 1
ATOM 1576 O O . GLU A 1 216 ? 11.863 -3.927 -10.114 1.00 17.04 216 GLU A O 1
ATOM 1582 N N . ALA A 1 217 ? 11.493 -6.107 -9.671 1.00 15.30 217 ALA A N 1
ATOM 1583 C CA . ALA A 1 217 ? 12.882 -6.525 -9.983 1.00 14.24 217 ALA A CA 1
ATOM 1584 C C . ALA A 1 217 ? 13.144 -6.868 -11.459 1.00 14.33 217 ALA A C 1
ATOM 1585 O O . ALA A 1 217 ? 14.281 -7.224 -11.816 1.00 13.86 217 ALA A O 1
ATOM 1587 N N . GLY A 1 218 ? 12.115 -6.765 -12.303 1.00 14.15 218 GLY A N 1
ATOM 1588 C CA . GLY A 1 218 ? 12.194 -7.289 -13.672 1.00 14.35 218 GLY A CA 1
ATOM 1589 C C . GLY A 1 218 ? 12.122 -8.819 -13.721 1.00 14.52 218 GLY A C 1
ATOM 1590 O O . GLY A 1 218 ? 11.784 -9.470 -12.725 1.00 14.58 218 GLY A O 1
ATOM 1591 N N . PRO A 1 219 ? 12.428 -9.414 -14.892 1.00 14.52 219 PRO A N 1
ATOM 1592 C CA . PRO A 1 219 ? 12.286 -10.870 -15.017 1.00 14.20 219 PRO A CA 1
ATOM 1593 C C . PRO A 1 219 ? 13.108 -11.596 -13.948 1.00 13.50 219 PRO A C 1
ATOM 1594 O O . PRO A 1 219 ? 14.274 -11.255 -13.738 1.00 12.73 219 PRO A O 1
ATOM 1598 N N . LEU A 1 220 ? 12.501 -12.581 -13.284 1.00 13.02 220 LEU A N 1
ATOM 1599 C CA . LEU A 1 220 ? 13.180 -13.316 -12.207 1.00 12.43 220 LEU A CA 1
ATOM 1600 C C . LEU A 1 220 ? 13.878 -14.583 -12.683 1.00 12.18 220 LEU A C 1
ATOM 1601 O O . LEU A 1 220 ? 13.376 -15.245 -13.606 1.00 11.23 220 LEU A O 1
ATOM 1606 N N . PRO A 1 221 ? 15.014 -14.951 -12.034 1.00 12.17 221 PRO A N 1
ATOM 1607 C CA . PRO A 1 221 ? 15.655 -16.217 -12.373 1.00 12.78 221 PRO A CA 1
ATOM 1608 C C . PRO A 1 221 ? 14.863 -17.338 -11.725 1.00 13.07 221 PRO A C 1
ATOM 1609 O O . PRO A 1 221 ? 14.068 -17.098 -10.806 1.00 12.46 221 PRO A O 1
ATOM 1613 N N . SER A 1 222 ? 15.087 -18.552 -12.198 1.00 13.48 222 SER A N 1
ATOM 1614 C CA . SER A 1 222 ? 14.656 -19.718 -11.471 1.00 14.88 222 SER A CA 1
ATOM 1615 C C . SER A 1 222 ? 15.881 -20.619 -11.345 1.00 14.91 222 SER A C 1
ATOM 1616 O O . SER A 1 222 ? 16.509 -20.975 -12.351 1.00 16.01 222 SER A O 1
ATOM 1619 N N . PRO A 1 223 ? 16.253 -20.968 -10.109 1.00 15.06 223 PRO A N 1
ATOM 1620 C CA . PRO A 1 223 ? 15.611 -20.657 -8.841 1.00 13.90 223 PRO A CA 1
ATOM 1621 C C . PRO A 1 223 ? 15.900 -19.246 -8.337 1.00 13.13 223 PRO A C 1
ATOM 1622 O O . PRO A 1 223 ? 16.791 -18.568 -8.855 1.00 12.63 223 PRO A O 1
ATOM 1626 N N . ILE A 1 224 ? 15.145 -18.827 -7.328 1.00 11.62 224 ILE A N 1
ATOM 1627 C CA . ILE A 1 224 ? 15.436 -17.585 -6.595 1.00 10.79 224 ILE A CA 1
ATOM 1628 C C . ILE A 1 224 ? 15.298 -17.874 -5.094 1.00 10.47 224 ILE A C 1
ATOM 1629 O O . ILE A 1 224 ? 14.576 -18.790 -4.702 1.00 11.73 224 ILE A O 1
ATOM 1634 N N . ASP A 1 225 ? 16.012 -17.115 -4.267 1.00 9.95 225 ASP A N 1
ATOM 1635 C CA . ASP A 1 225 ? 16.122 -17.414 -2.839 1.00 9.21 225 ASP A CA 1
ATOM 1636 C C . ASP A 1 225 ? 15.738 -16.118 -2.048 1.00 9.09 225 ASP A C 1
ATOM 1637 O O . ASP A 1 225 ? 15.061 -15.199 -2.596 1.00 8.87 225 ASP A O 1
ATOM 1642 N N . VAL A 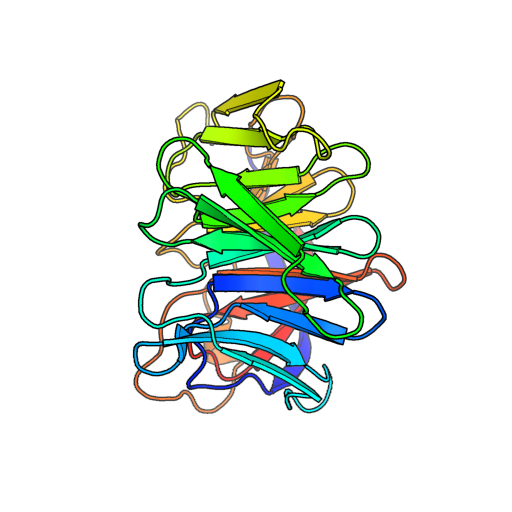1 226 ? 16.141 -16.049 -0.782 1.00 8.13 226 VAL A N 1
ATOM 1643 C CA . VAL A 1 226 ? 15.540 -15.073 0.143 1.00 8.76 226 VAL A CA 1
ATOM 1644 C C . VAL A 1 226 ? 16.205 -13.705 0.172 1.00 7.82 226 VAL A C 1
ATOM 1645 O O . VAL A 1 226 ? 17.382 -13.557 -0.160 1.00 7.40 226 VAL A O 1
ATOM 1649 N N . LEU A 1 227 ? 15.421 -12.711 0.585 1.00 7.11 227 LEU A N 1
ATOM 1650 C CA . LEU A 1 227 ? 15.956 -11.390 0.919 1.00 6.35 227 LEU A CA 1
ATOM 1651 C C . LEU A 1 227 ? 17.113 -11.546 1.922 1.00 6.32 227 LEU A C 1
ATOM 1652 O O . LEU A 1 227 ? 16.980 -12.221 2.924 1.00 7.06 227 LEU A O 1
ATOM 1657 N N . ASN A 1 228 ? 18.253 -10.914 1.636 1.00 6.02 228 ASN A N 1
ATOM 1658 C CA . ASN A 1 228 ? 19.428 -11.008 2.516 1.00 6.48 228 ASN A CA 1
ATOM 1659 C C . ASN A 1 228 ? 20.541 -10.162 1.949 1.00 5.92 228 ASN A C 1
ATOM 1660 O O . ASN A 1 228 ? 21.001 -10.404 0.817 1.00 6.36 228 ASN A O 1
ATOM 1665 N N . GLY A 1 229 ? 20.951 -9.157 2.724 1.00 6.43 229 GLY A N 1
ATOM 1666 C CA . GLY A 1 229 ? 22.043 -8.290 2.324 1.00 6.09 229 GLY A CA 1
ATOM 1667 C C . GLY A 1 229 ? 21.585 -6.851 2.334 1.00 5.84 229 GLY A C 1
ATOM 1668 O O . GLY A 1 229 ? 20.648 -6.469 1.606 1.00 5.94 229 GLY A O 1
ATOM 1669 N N . ILE A 1 230 ? 22.254 -6.076 3.189 1.00 5.30 230 ILE A N 1
ATOM 1670 C CA . ILE A 1 230 ? 21.970 -4.670 3.425 1.00 5.14 230 ILE A CA 1
ATOM 1671 C C . ILE A 1 230 ? 23.291 -3.948 3.426 1.00 6.03 230 ILE A C 1
ATOM 1672 O O . ILE A 1 230 ? 24.177 -4.359 4.179 1.00 4.74 230 ILE A O 1
ATOM 1677 N N . ALA A 1 231 ? 23.407 -2.870 2.641 1.00 5.18 231 ALA A N 1
ATOM 1678 C CA . ALA A 1 231 ? 24.638 -2.040 2.657 1.00 5.76 231 ALA A CA 1
ATOM 1679 C C . ALA A 1 231 ? 24.268 -0.573 2.756 1.00 6.78 231 ALA A C 1
ATOM 1680 O O . ALA A 1 231 ? 23.169 -0.185 2.347 1.00 7.44 231 ALA A O 1
ATOM 1682 N N . TRP A 1 232 ? 25.195 0.232 3.268 1.00 6.43 232 TRP A N 1
ATOM 1683 C CA . TRP A 1 232 ? 24.905 1.621 3.556 1.00 7.14 232 TRP A CA 1
ATOM 1684 C C . TRP A 1 232 ? 26.121 2.446 3.190 1.00 7.02 232 TRP A C 1
ATOM 1685 O O . TRP A 1 232 ? 27.233 2.143 3.605 1.00 6.70 232 TRP A O 1
ATOM 1696 N N . ASP A 1 233 ? 25.869 3.488 2.402 1.00 7.03 233 ASP A N 1
ATOM 1697 C CA . ASP A 1 233 ? 26.876 4.417 1.942 1.00 7.28 233 ASP A CA 1
ATOM 1698 C C . ASP A 1 233 ? 26.662 5.645 2.802 1.00 7.22 233 ASP A C 1
ATOM 1699 O O . ASP A 1 233 ? 25.713 6.412 2.596 1.00 7.46 233 ASP A O 1
ATOM 1704 N N . LYS A 1 234 ? 27.557 5.818 3.763 1.00 7.91 234 LYS A N 1
ATOM 1705 C CA . LYS A 1 234 ? 27.467 6.879 4.766 1.00 8.64 234 LYS A CA 1
ATOM 1706 C C . LYS A 1 234 ? 27.724 8.265 4.149 1.00 9.09 234 LYS A C 1
ATOM 1707 O O . LYS A 1 234 ? 27.076 9.263 4.522 1.00 9.18 234 LYS A O 1
ATOM 1713 N N . GLU A 1 235 ? 28.668 8.330 3.215 1.00 7.79 235 GLU A N 1
ATOM 1714 C CA . GLU A 1 235 ? 28.980 9.613 2.548 1.00 8.26 235 GLU A CA 1
ATOM 1715 C C . GLU A 1 235 ? 27.770 10.228 1.834 1.00 8.29 235 GLU A C 1
ATOM 1716 O O . GLU A 1 235 ? 27.457 11.422 2.033 1.00 8.59 235 GLU A O 1
ATOM 1722 N N . HIS A 1 236 ? 27.082 9.416 1.016 1.00 8.39 236 HIS A N 1
ATOM 1723 C CA . HIS A 1 236 ? 25.949 9.899 0.175 1.00 8.39 236 HIS A CA 1
ATOM 1724 C C . HIS A 1 236 ? 24.556 9.543 0.741 1.00 8.82 236 HIS A C 1
ATOM 1725 O O . HIS A 1 236 ? 23.520 9.913 0.154 1.00 9.30 236 HIS A O 1
ATOM 1732 N N . HIS A 1 237 ? 24.540 8.818 1.853 1.00 8.55 237 HIS A N 1
ATOM 1733 C CA . HIS A 1 237 ? 23.310 8.263 2.441 1.00 9.16 237 HIS A CA 1
ATOM 1734 C C . HIS A 1 237 ? 22.486 7.450 1.423 1.00 8.24 237 HIS A C 1
ATOM 1735 O O . HIS A 1 237 ? 21.325 7.768 1.120 1.00 8.18 237 HIS A O 1
ATOM 1742 N N . ARG A 1 238 ? 23.115 6.393 0.917 1.00 7.89 238 ARG A N 1
ATOM 1743 C CA . ARG A 1 238 ? 22.446 5.419 0.044 1.00 7.65 238 ARG A CA 1
ATOM 1744 C C . ARG A 1 238 ? 22.298 4.077 0.746 1.00 7.88 238 ARG A C 1
ATOM 1745 O O . ARG A 1 238 ? 23.298 3.467 1.155 1.00 7.38 238 ARG A O 1
ATOM 1753 N N . LEU A 1 239 ? 21.050 3.628 0.870 1.00 6.74 239 LEU A N 1
ATOM 1754 C CA . LEU A 1 239 ? 20.742 2.330 1.451 1.00 7.07 239 LEU A CA 1
ATOM 1755 C C . LEU A 1 239 ? 20.479 1.324 0.324 1.00 6.31 239 LEU A C 1
ATOM 1756 O O . LEU A 1 239 ? 19.645 1.579 -0.554 1.00 7.22 239 LEU A O 1
ATOM 1761 N N . PHE A 1 240 ? 21.174 0.194 0.372 1.00 6.97 240 PHE A N 1
ATOM 1762 C CA . PHE A 1 240 ? 21.099 -0.820 -0.680 1.00 6.22 240 PHE A CA 1
ATOM 1763 C C . PHE A 1 240 ? 20.636 -2.132 -0.063 1.00 6.48 240 PHE A C 1
ATOM 1764 O O . PHE A 1 240 ? 21.168 -2.558 0.978 1.00 6.08 240 PHE A O 1
ATOM 1772 N N . VAL A 1 241 ? 19.698 -2.793 -0.732 1.00 6.87 241 VAL A N 1
ATOM 1773 C CA . VAL A 1 241 ? 19.237 -4.113 -0.272 1.00 6.63 241 VAL A CA 1
ATOM 1774 C C . VAL A 1 241 ? 19.232 -5.103 -1.438 1.00 6.81 241 VAL A C 1
ATOM 1775 O O . VAL A 1 241 ? 18.962 -4.728 -2.593 1.00 6.27 241 VAL A O 1
ATOM 1779 N N . THR A 1 242 ? 19.558 -6.357 -1.141 1.00 5.30 242 THR A N 1
ATOM 1780 C CA . THR A 1 242 ? 19.471 -7.412 -2.146 1.00 6.13 242 THR A CA 1
ATOM 1781 C C . THR A 1 242 ? 19.055 -8.755 -1.500 1.00 6.26 242 THR A C 1
ATOM 1782 O O . THR A 1 242 ? 18.572 -8.803 -0.354 1.00 6.67 242 THR A O 1
ATOM 1786 N N . GLY A 1 243 ? 19.203 -9.834 -2.263 1.00 6.23 243 GLY A N 1
ATOM 1787 C CA . GLY A 1 243 ? 18.885 -11.153 -1.750 1.00 5.96 243 GLY A CA 1
ATOM 1788 C C . GLY A 1 243 ? 19.598 -12.245 -2.533 1.00 5.97 243 GLY A C 1
ATOM 1789 O O . GLY A 1 243 ? 20.255 -11.997 -3.593 1.00 5.74 243 GLY A O 1
ATOM 1790 N N . LYS A 1 244 ? 19.484 -13.462 -2.003 1.00 6.47 244 LYS A N 1
ATOM 1791 C CA . LYS A 1 244 ? 20.192 -14.593 -2.607 1.00 6.18 244 LYS A CA 1
ATOM 1792 C C . LYS A 1 244 ? 19.580 -14.924 -3.957 1.00 6.33 244 LYS A C 1
ATOM 1793 O O . LYS A 1 244 ? 18.380 -15.222 -4.030 1.00 6.29 244 LYS A O 1
ATOM 1799 N N . LEU A 1 245 ? 20.421 -14.871 -4.993 1.00 6.88 245 LEU A N 1
ATOM 1800 C CA . LEU A 1 245 ? 20.050 -15.108 -6.418 1.00 6.41 245 LEU A CA 1
ATOM 1801 C C . LEU A 1 245 ? 19.199 -13.975 -7.010 1.00 6.55 245 LEU A C 1
ATOM 1802 O O . LEU A 1 245 ? 18.710 -14.075 -8.140 1.00 7.40 245 LEU A O 1
ATOM 1807 N N . TRP A 1 246 ? 19.037 -12.891 -6.247 1.00 6.10 246 TRP A N 1
ATOM 1808 C CA . TRP A 1 246 ? 18.206 -11.786 -6.696 1.00 6.89 246 TRP A CA 1
ATOM 180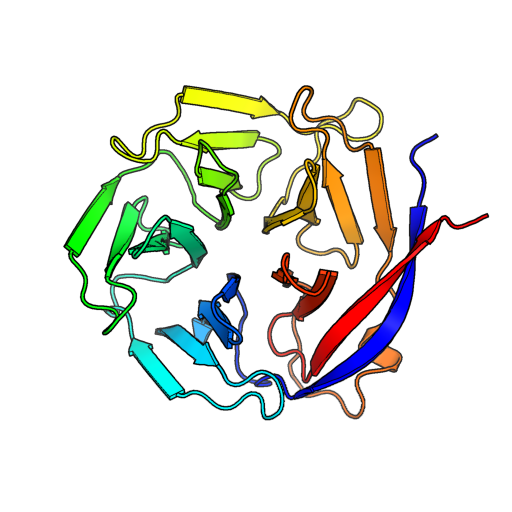9 C C . TRP A 1 246 ? 18.856 -11.109 -7.912 1.00 7.16 246 TRP A C 1
ATOM 1810 O O . TRP A 1 246 ? 20.084 -10.954 -7.959 1.00 7.64 246 TRP A O 1
ATOM 1821 N N . PRO A 1 247 ? 18.042 -10.731 -8.917 1.00 7.42 247 PRO A N 1
ATOM 1822 C CA . PRO A 1 247 ? 18.591 -10.108 -10.141 1.00 7.79 247 PRO A CA 1
ATOM 1823 C C . PRO A 1 247 ? 18.967 -8.634 -10.001 1.00 7.88 247 PRO A C 1
ATOM 1824 O O . PRO A 1 247 ? 19.508 -8.050 -10.951 1.00 7.28 247 PRO A O 1
ATOM 1828 N N . LYS A 1 248 ? 18.643 -8.036 -8.853 1.00 7.56 248 LYS A N 1
ATOM 1829 C CA . LYS A 1 248 ? 18.947 -6.614 -8.623 1.00 7.59 248 LYS A CA 1
ATOM 1830 C C . LYS A 1 248 ? 19.458 -6.348 -7.212 1.00 7.61 248 LYS A C 1
ATOM 1831 O O . LYS A 1 248 ? 19.132 -7.093 -6.293 1.00 6.99 248 LYS A O 1
ATOM 1837 N N . VAL A 1 249 ? 20.236 -5.267 -7.063 1.00 6.97 249 VAL A N 1
ATOM 1838 C CA . VAL A 1 249 ? 20.419 -4.575 -5.797 1.00 7.87 249 VAL A CA 1
ATOM 1839 C C . VAL A 1 249 ? 19.555 -3.315 -5.925 1.00 8.04 249 VAL A C 1
ATOM 1840 O O . VAL A 1 249 ? 19.644 -2.606 -6.937 1.00 9.10 249 VAL A O 1
ATOM 1844 N N . PHE A 1 250 ? 18.749 -3.041 -4.914 1.00 7.67 250 PHE A N 1
ATOM 1845 C CA . PHE A 1 250 ? 17.873 -1.868 -4.930 1.00 7.79 250 PHE A CA 1
ATOM 1846 C C . PHE A 1 250 ? 18.440 -0.808 -4.011 1.00 7.93 250 PHE A C 1
ATOM 1847 O O . PHE A 1 250 ? 18.736 -1.079 -2.840 1.00 7.54 250 PHE A O 1
ATOM 1855 N N . GLU A 1 251 ? 18.557 0.406 -4.537 1.00 7.33 251 GLU A N 1
ATOM 1856 C CA . GLU A 1 251 ? 18.818 1.567 -3.706 1.00 7.94 251 GLU A CA 1
ATOM 1857 C C . GLU A 1 251 ? 17.443 2.112 -3.318 1.00 7.86 251 GLU A C 1
ATOM 1858 O O . GLU A 1 251 ? 16.628 2.448 -4.201 1.00 8.25 251 GLU A O 1
ATOM 1864 N N . ILE A 1 252 ? 17.184 2.159 -2.015 1.00 7.55 252 ILE A N 1
ATOM 1865 C CA . ILE A 1 252 ? 15.839 2.508 -1.513 1.00 7.86 252 ILE A CA 1
ATOM 1866 C C . ILE A 1 252 ? 15.848 3.647 -0.507 1.00 8.51 252 ILE A C 1
ATOM 1867 O O . ILE A 1 252 ? 16.794 3.810 0.269 1.00 8.87 252 ILE A O 1
ATOM 1872 N N . THR A 1 253 ? 14.770 4.421 -0.510 1.00 8.57 253 THR A N 1
ATOM 1873 C CA . THR A 1 253 ? 14.478 5.324 0.609 1.00 9.11 253 THR A CA 1
ATOM 1874 C C . THR A 1 253 ? 13.325 4.734 1.443 1.00 10.25 253 THR A C 1
ATOM 1875 O O . THR A 1 253 ? 12.631 3.818 0.989 1.00 9.99 253 THR A O 1
ATOM 1879 N N . LEU A 1 254 ? 13.164 5.238 2.668 1.00 10.61 254 LEU A N 1
ATOM 1880 C CA . LEU A 1 254 ? 12.161 4.732 3.612 1.00 11.65 254 LEU A CA 1
ATOM 1881 C C . LEU A 1 254 ? 11.203 5.829 4.010 1.00 12.65 254 LEU A C 1
ATOM 1882 O O . LEU A 1 254 ? 11.620 6.972 4.204 1.00 12.78 254 LEU A O 1
ATOM 1887 N N . THR A 1 255 ? 9.924 5.472 4.123 1.00 13.54 255 THR A N 1
ATOM 1888 C CA . THR A 1 255 ? 8.918 6.370 4.693 1.00 15.22 255 THR A CA 1
ATOM 1889 C C . THR A 1 255 ? 8.068 5.612 5.689 1.00 15.33 255 THR A C 1
ATOM 1890 O O . THR A 1 255 ? 7.645 4.478 5.416 1.00 15.31 255 THR A O 1
ATOM 1894 N N . GLN A 1 256 ? 7.782 6.255 6.819 1.00 15.26 256 GLN A N 1
ATOM 1895 C CA . GLN A 1 256 ? 6.976 5.615 7.848 1.00 16.27 256 GLN A CA 1
ATOM 1896 C C . GLN A 1 256 ? 5.551 5.446 7.350 1.00 16.31 256 GLN A C 1
ATOM 1897 O O . GLN A 1 256 ? 4.938 6.394 6.838 1.00 16.88 256 GLN A O 1
ATOM 1903 N N . ARG A 1 257 ? 5.041 4.232 7.466 1.00 16.76 257 ARG A N 1
ATOM 1904 C CA . ARG A 1 257 ? 3.670 3.925 7.058 1.00 18.37 257 ARG A CA 1
ATOM 1905 C C . ARG A 1 257 ? 2.633 4.511 8.041 1.00 19.75 257 ARG A C 1
ATOM 1906 O O . ARG A 1 257 ? 2.876 4.576 9.259 1.00 19.38 257 ARG A O 1
ATOM 1914 N N . VAL A 1 258 ? 1.476 4.898 7.488 1.00 21.75 258 VAL A N 1
ATOM 1915 C CA . VAL A 1 258 ? 0.284 5.343 8.238 1.00 23.28 258 VAL A CA 1
ATOM 1916 C C . VAL A 1 258 ? 0.356 6.842 8.539 1.00 24.39 258 VAL A C 1
ATOM 1917 O O . VAL A 1 258 ? 0.668 7.653 7.657 1.00 25.23 258 VAL A O 1
#

Solvent-accessible surface area: 10742 Å² total; per-residue (Å²): 159,30,38,63,39,45,37,70,49,69,90,47,31,58,18,49,50,155,0,70,0,16,0,1,6,32,62,80,35,64,4,5,4,0,1,1,38,152,69,87,1,4,1,22,45,8,39,12,137,42,17,143,54,100,44,77,44,103,14,39,173,186,51,49,2,11,0,1,2,24,27,142,85,64,0,4,0,2,0,133,130,53,21,34,0,11,10,6,31,21,205,99,4,148,97,62,97,58,15,121,27,116,54,63,0,42,0,2,5,46,22,144,121,67,0,0,0,0,18,8,56,23,44,0,17,3,2,44,21,123,56,5,66,68,84,99,82,19,62,0,28,17,140,56,124,123,34,60,60,0,6,0,0,16,59,11,69,36,44,0,3,0,0,12,85,118,50,53,80,1,7,46,0,42,22,150,68,0,115,9,56,0,32,0,24,1,76,50,1,47,97,100,1,41,134,88,31,115,100,58,56,34,2,0,0,0,0,32,0,131,147,106,104,57,10,0,0,0,0,20,8,3,16,60,3,0,15,5,70,45,71,117,88,189